Protein AF-A0A292ECM2-F1 (afdb_monomer_lite)

Secondary structure (DSSP, 8-state):
--PPPPP-----PPPPHHHHHHHHHHTTTTTTTTTS-HHHHHHHHHHHHHHHHHHHGGGS---SS-EEEES-SS--S--TT-PPEEES--TTS-S--TTEEEEE-TT-SSEEEEEPPS--HHHHHHHHHHTT-TTS-EEEEE-SSSS-EEEEETT-TT-TTS-EEE--S-PPPPHHHHHHHHHHHIIIIISSTTTS-SS--SEEEGGGTEE-TTHHHHHHHHHHHHHHHH-TTSEEEEEEEETTEEEEEEEEEE-TTSTT-EEEEEEEEEEEEESB-TTSPBPPHHHHHHHHHHHHHHHHHHHHHHT-SEEEEEEEEESSS--GGGGGTTTHHHHHHHT-EEEEEE--SSHHHHHHHHHHHHHHT-

Foldseek 3Di:
DDDDDDDDPPPPDDDDPVNVLQVCLVVPPVCLCVPADLLLLQLLLVLQLVLLQVLPVPPDDAPQAKAKEFQAQDQAQDDPVFDWDKDQQSSNNPDRGGQWYWGAHSNRRIITIGGHDDDDPVVVQVVCVNSVNQQTWMWMWGPNDPDIWIKTQGRGNVCVVRIDTDDSYPDQDAVVNLVVLLVVLCVQDFQEQVSHDPPDGQAPQLVLLAGAPCNLVSSLNSSLNSCCNNCSQWRWGAQDQDPLGTFGIWTKHADSVDNSDMATAATEQEEEAGQAYNVRHGDDLVVLLVVLLVSLVSQLVVCVVVVHPAGEYEYEYSYPDDPFQVSCVVCPVVNVVSRYHYGYDYHHSHPVVVVVVVVVVVVVVD

Radius of gyration: 24.87 Å; chains: 1; bounding box: 70×82×63 Å

pLDDT: mean 87.14, std 16.36, range [31.95, 98.75]

Structure (mmCIF, N/CA/C/O backbone):
data_AF-A0A292ECM2-F1
#
_entry.id   AF-A0A292ECM2-F1
#
loop_
_atom_site.group_PDB
_atom_site.id
_atom_site.type_symbol
_atom_site.label_atom_id
_atom_site.label_alt_id
_atom_site.label_comp_id
_atom_site.label_asym_id
_atom_site.label_entity_id
_atom_site.label_seq_id
_atom_site.pdbx_PDB_ins_code
_atom_site.Cartn_x
_atom_site.Cartn_y
_atom_site.Cartn_z
_atom_site.occupancy
_atom_site.B_iso_or_equiv
_atom_site.auth_seq_id
_atom_site.auth_comp_id
_atom_site.auth_asym_id
_atom_site.auth_atom_id
_atom_site.pdbx_PDB_model_num
ATOM 1 N N . ME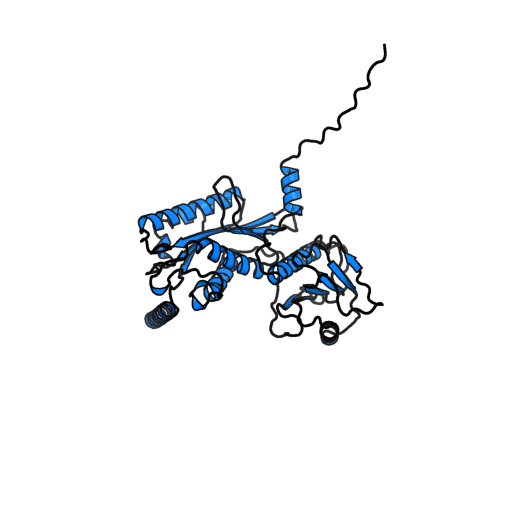T A 1 1 ? 42.251 60.763 -1.438 1.00 36.28 1 MET A N 1
ATOM 2 C CA . MET A 1 1 ? 40.866 60.268 -1.568 1.00 36.28 1 MET A CA 1
ATOM 3 C C . MET A 1 1 ? 40.905 59.040 -2.455 1.00 36.28 1 MET A C 1
ATOM 5 O O . MET A 1 1 ? 41.106 59.183 -3.651 1.00 36.28 1 MET A O 1
ATOM 9 N N . VAL A 1 2 ? 40.816 57.853 -1.861 1.00 31.95 2 VAL A N 1
ATOM 10 C CA . VAL A 1 2 ? 40.666 56.583 -2.582 1.00 31.95 2 VAL A CA 1
ATOM 11 C C . VAL A 1 2 ? 39.294 56.064 -2.178 1.00 31.95 2 VAL A C 1
ATOM 13 O O . VAL A 1 2 ? 39.051 55.847 -0.993 1.00 31.95 2 VAL A O 1
ATOM 16 N N . ALA A 1 3 ? 38.375 56.009 -3.140 1.00 35.19 3 ALA A N 1
ATOM 17 C CA . ALA A 1 3 ? 37.009 55.557 -2.929 1.00 35.19 3 ALA A CA 1
ATOM 18 C C . ALA A 1 3 ? 36.964 54.026 -2.995 1.00 35.19 3 ALA A C 1
ATOM 20 O O . ALA A 1 3 ? 37.501 53.421 -3.920 1.00 35.19 3 ALA A O 1
ATOM 21 N N . VAL A 1 4 ? 36.343 53.436 -1.979 1.00 38.66 4 VAL A N 1
ATOM 22 C CA . VAL A 1 4 ? 36.114 52.000 -1.807 1.00 38.66 4 VAL A CA 1
ATOM 23 C C . VAL A 1 4 ? 35.020 51.554 -2.782 1.00 38.66 4 VAL A C 1
ATOM 25 O O . VAL A 1 4 ? 33.933 52.130 -2.782 1.00 38.66 4 VAL A O 1
ATOM 28 N N . SER A 1 5 ? 35.294 50.547 -3.614 1.00 38.72 5 SER A N 1
ATOM 29 C CA . SER A 1 5 ? 34.290 49.875 -4.445 1.00 38.72 5 SER A CA 1
ATOM 30 C C . SER A 1 5 ? 33.469 48.906 -3.589 1.00 38.72 5 SER A C 1
ATOM 32 O O . SER A 1 5 ? 34.009 47.982 -2.989 1.00 38.72 5 SER A O 1
ATOM 34 N N . SER A 1 6 ? 32.157 49.124 -3.523 1.00 38.50 6 SER A N 1
ATOM 35 C CA . SER A 1 6 ? 31.205 48.214 -2.884 1.00 38.50 6 SER A CA 1
ATOM 36 C C . SER A 1 6 ? 30.896 47.035 -3.808 1.00 38.50 6 SER A C 1
ATOM 38 O O . SER A 1 6 ? 30.352 47.231 -4.897 1.00 38.50 6 SER A O 1
ATOM 40 N N . GLU A 1 7 ? 31.226 45.824 -3.363 1.00 39.62 7 GLU A N 1
ATOM 41 C CA . GLU A 1 7 ? 30.814 44.568 -3.989 1.00 39.62 7 GLU A CA 1
ATOM 42 C C . GLU A 1 7 ? 29.284 44.446 -3.974 1.00 39.62 7 GLU A C 1
ATOM 44 O O . GLU A 1 7 ? 28.635 44.563 -2.933 1.00 39.62 7 GLU A O 1
ATOM 49 N N . SER A 1 8 ? 28.698 44.211 -5.147 1.00 39.22 8 SER A N 1
ATOM 50 C CA . SER A 1 8 ? 27.285 43.881 -5.288 1.00 39.22 8 SER A CA 1
ATOM 51 C C . SER A 1 8 ? 27.044 42.474 -4.742 1.00 39.22 8 SER A C 1
ATOM 53 O O . SER A 1 8 ? 27.392 41.486 -5.392 1.00 39.22 8 SER A O 1
ATOM 55 N N . GLN A 1 9 ? 26.442 42.377 -3.557 1.00 36.91 9 GLN A N 1
ATOM 56 C CA . GLN A 1 9 ? 25.896 41.122 -3.053 1.00 36.91 9 GLN A CA 1
ATOM 57 C C . GLN A 1 9 ? 24.850 40.599 -4.045 1.00 36.91 9 GLN A C 1
ATOM 59 O O . GLN A 1 9 ? 23.797 41.209 -4.240 1.00 36.91 9 GLN A O 1
ATOM 64 N N . LEU A 1 10 ? 25.149 39.462 -4.674 1.00 36.81 10 LEU A N 1
ATOM 65 C CA . LEU A 1 10 ? 24.163 38.647 -5.372 1.00 36.81 10 LEU A CA 1
ATOM 66 C C . LEU A 1 10 ? 23.137 38.179 -4.337 1.00 36.81 10 LEU A C 1
ATOM 68 O O . LEU A 1 10 ? 23.381 37.262 -3.557 1.00 36.81 10 LEU A O 1
ATOM 72 N N . SER A 1 11 ? 22.003 38.872 -4.315 1.00 35.78 11 SER A N 1
ATOM 73 C CA . SER A 1 11 ? 20.788 38.454 -3.630 1.00 35.78 11 SER A CA 1
ATOM 74 C C . SER A 1 11 ? 20.375 37.086 -4.179 1.00 35.78 11 SER A C 1
ATOM 76 O O . SER A 1 11 ? 19.897 36.982 -5.310 1.00 35.78 11 SER A O 1
ATOM 78 N N . LEU A 1 12 ? 20.605 36.024 -3.403 1.00 38.47 12 LEU A N 1
ATOM 79 C CA . LEU A 1 12 ? 19.934 34.744 -3.609 1.00 38.47 12 LEU A CA 1
ATOM 80 C C . LEU A 1 12 ? 18.442 35.014 -3.406 1.00 38.47 12 LEU A C 1
ATOM 82 O O . LEU A 1 12 ? 18.010 35.285 -2.286 1.00 38.47 12 LEU A O 1
ATOM 86 N N . GLY A 1 13 ? 17.691 35.032 -4.510 1.00 43.47 13 GLY A N 1
ATOM 87 C CA . GLY A 1 13 ? 16.264 35.335 -4.515 1.00 43.47 13 GLY A CA 1
ATOM 88 C C . GLY A 1 13 ? 15.510 34.504 -3.478 1.00 43.47 13 GLY A C 1
ATOM 89 O O . GLY A 1 13 ? 15.810 33.331 -3.259 1.00 43.47 13 GLY A O 1
ATOM 90 N N . SER A 1 14 ? 14.548 35.143 -2.815 1.00 44.38 14 SER A N 1
ATOM 91 C CA . SER A 1 14 ? 13.650 34.518 -1.847 1.00 44.38 14 SER A CA 1
ATOM 92 C C . SER A 1 14 ? 12.941 33.321 -2.477 1.00 44.38 14 SER A C 1
ATOM 94 O O . SER A 1 14 ? 12.211 33.486 -3.453 1.00 44.38 14 SER A O 1
ATOM 96 N N . TRP A 1 15 ? 13.157 32.137 -1.909 1.00 42.19 15 TRP A N 1
ATOM 97 C CA . TRP A 1 15 ? 12.506 30.898 -2.322 1.00 42.19 15 TRP A CA 1
ATOM 98 C C . TRP A 1 15 ? 10.990 31.054 -2.171 1.00 42.19 15 TRP A C 1
ATOM 100 O O . TRP A 1 15 ? 10.516 31.458 -1.106 1.00 42.19 15 TRP A O 1
ATOM 110 N N . SER A 1 16 ? 10.227 30.775 -3.226 1.00 45.31 16 SER A N 1
ATOM 111 C CA . SER A 1 16 ? 8.767 30.833 -3.180 1.00 45.31 16 SER A CA 1
ATOM 112 C C . SER A 1 16 ? 8.185 29.471 -2.782 1.00 45.31 16 SER A C 1
ATOM 114 O O . SER A 1 16 ? 8.780 28.424 -3.033 1.00 45.31 16 SER A O 1
ATOM 116 N N . ASN A 1 17 ? 6.986 29.454 -2.191 1.00 41.22 17 ASN A N 1
ATOM 117 C CA . ASN A 1 17 ? 6.283 28.205 -1.857 1.00 41.22 17 ASN A CA 1
ATOM 118 C C . ASN A 1 17 ? 6.028 27.309 -3.093 1.00 41.22 17 ASN A C 1
ATOM 120 O O . ASN A 1 17 ? 5.887 26.096 -2.948 1.00 41.22 17 ASN A O 1
ATOM 124 N N . GLY A 1 18 ? 6.003 27.886 -4.302 1.00 39.03 18 GLY A N 1
ATOM 125 C CA . GLY A 1 18 ? 5.898 27.141 -5.561 1.00 39.03 18 GLY A CA 1
ATOM 126 C C . GLY A 1 18 ? 7.161 26.340 -5.896 1.00 39.03 18 GLY A C 1
ATOM 127 O O . GLY A 1 18 ? 7.056 25.205 -6.358 1.00 39.03 18 GLY A O 1
ATOM 128 N N . ASP A 1 19 ? 8.343 26.870 -5.569 1.00 41.38 19 ASP A N 1
ATOM 129 C CA . ASP A 1 19 ? 9.628 26.187 -5.785 1.00 41.38 19 ASP A CA 1
ATOM 130 C C . ASP A 1 19 ? 9.766 24.962 -4.870 1.00 41.38 19 ASP A C 1
ATOM 132 O O . ASP A 1 19 ? 10.336 23.937 -5.256 1.00 41.38 19 ASP A O 1
ATOM 136 N N . PHE A 1 20 ? 9.177 25.038 -3.670 1.00 45.50 20 PHE A N 1
ATOM 137 C CA . PHE A 1 20 ? 9.102 23.922 -2.729 1.00 45.50 20 PHE A CA 1
ATOM 138 C C . PHE A 1 20 ? 8.141 22.837 -3.207 1.00 45.50 20 PHE A C 1
ATOM 140 O O . PHE A 1 20 ? 8.482 21.665 -3.125 1.00 45.50 20 PHE A O 1
ATOM 147 N N . ALA A 1 21 ? 6.970 23.201 -3.738 1.00 45.38 21 ALA A N 1
ATOM 148 C CA . ALA A 1 21 ? 6.011 22.234 -4.268 1.00 45.38 21 ALA A CA 1
ATOM 149 C C . ALA A 1 21 ? 6.575 21.483 -5.483 1.00 45.38 21 ALA A C 1
ATOM 151 O O . ALA A 1 21 ? 6.458 20.263 -5.544 1.00 45.38 21 ALA A O 1
ATOM 152 N N . HIS A 1 22 ? 7.256 22.183 -6.396 1.00 41.62 22 HIS A N 1
ATOM 153 C CA . HIS A 1 22 ? 7.893 21.570 -7.563 1.00 41.62 22 HIS A CA 1
ATOM 154 C C . HIS A 1 22 ? 9.094 20.692 -7.171 1.00 41.62 22 HIS A C 1
ATOM 156 O O . HIS A 1 22 ? 9.191 19.549 -7.605 1.00 41.62 22 HIS A O 1
ATOM 162 N N . THR A 1 23 ? 9.970 21.161 -6.275 1.00 40.66 23 THR A N 1
ATOM 163 C CA . THR A 1 23 ? 11.117 20.365 -5.792 1.00 40.66 23 THR A CA 1
ATOM 164 C C . THR A 1 23 ? 10.675 19.180 -4.928 1.00 40.66 23 THR A C 1
ATOM 166 O O . THR A 1 23 ? 11.262 18.101 -5.015 1.00 40.66 23 THR A O 1
ATOM 169 N N . ALA A 1 24 ? 9.633 19.344 -4.109 1.00 44.06 24 ALA A N 1
ATOM 170 C CA . ALA A 1 24 ? 9.036 18.261 -3.335 1.00 44.06 24 ALA A CA 1
ATOM 171 C C . ALA A 1 24 ? 8.318 17.258 -4.242 1.00 44.06 24 ALA A C 1
ATOM 173 O O . ALA A 1 24 ? 8.439 16.070 -3.980 1.00 44.06 24 ALA A O 1
ATOM 174 N N . ALA A 1 25 ? 7.653 17.701 -5.318 1.00 48.78 25 ALA A N 1
ATOM 175 C CA . ALA A 1 25 ? 7.085 16.838 -6.357 1.00 48.78 25 ALA A CA 1
ATOM 176 C C . ALA A 1 25 ? 8.177 16.063 -7.111 1.00 48.78 25 ALA A C 1
ATOM 178 O O . ALA A 1 25 ? 8.068 14.853 -7.264 1.00 48.78 25 ALA A O 1
ATOM 179 N N . LEU A 1 26 ? 9.286 16.701 -7.489 1.00 43.00 26 LEU A N 1
ATOM 180 C CA . LEU A 1 26 ? 10.408 16.023 -8.152 1.00 43.00 26 LEU A CA 1
ATOM 181 C C . LEU A 1 26 ? 11.143 15.026 -7.239 1.00 43.00 26 LEU A C 1
ATOM 183 O O . LEU A 1 26 ? 11.660 14.026 -7.724 1.00 43.00 26 LEU A O 1
ATOM 187 N N . ASN A 1 27 ? 11.152 15.263 -5.923 1.00 44.38 27 ASN A N 1
ATOM 188 C CA . ASN A 1 27 ? 11.718 14.351 -4.922 1.00 44.38 27 ASN A CA 1
ATOM 189 C C . ASN A 1 27 ? 10.648 13.519 -4.184 1.00 44.38 27 ASN A C 1
ATOM 191 O O . ASN A 1 27 ? 10.957 12.882 -3.170 1.00 44.38 27 ASN A O 1
ATOM 195 N N . THR A 1 28 ? 9.388 13.518 -4.648 1.00 46.34 28 THR A N 1
ATOM 196 C CA . THR A 1 28 ? 8.318 12.779 -3.960 1.00 46.34 28 THR A CA 1
ATOM 197 C C . THR A 1 28 ? 8.615 11.285 -4.017 1.00 46.34 28 THR A C 1
ATOM 199 O O . THR A 1 28 ? 8.802 10.701 -5.082 1.00 46.34 28 THR A O 1
ATOM 202 N N . GLY A 1 29 ? 8.666 10.660 -2.840 1.00 49.91 29 GLY A N 1
ATOM 203 C CA . GLY A 1 29 ? 8.896 9.224 -2.678 1.00 49.91 29 GLY A CA 1
ATOM 204 C C . GLY A 1 29 ? 10.284 8.850 -2.158 1.00 49.91 29 GLY A C 1
ATOM 205 O O . GLY A 1 29 ? 10.432 7.742 -1.650 1.00 49.91 29 GLY A O 1
ATOM 206 N N . ALA A 1 30 ? 11.276 9.751 -2.180 1.00 54.09 30 ALA A N 1
ATOM 207 C CA . ALA A 1 30 ? 12.579 9.475 -1.575 1.00 54.09 30 ALA A CA 1
ATOM 208 C C . ALA A 1 30 ? 12.441 9.352 -0.045 1.00 54.09 30 ALA A C 1
ATOM 210 O O . ALA A 1 30 ? 12.342 10.344 0.673 1.00 54.09 30 ALA A O 1
ATOM 211 N N . GLY A 1 31 ? 12.403 8.111 0.446 1.00 64.69 31 GLY A N 1
ATOM 212 C CA . GLY A 1 31 ? 12.350 7.787 1.871 1.00 64.69 31 GLY A CA 1
ATOM 213 C C . GLY A 1 31 ? 10.953 7.554 2.451 1.00 64.69 31 GLY A C 1
ATOM 214 O O . GLY A 1 31 ? 10.867 7.108 3.589 1.00 64.69 31 GLY A O 1
ATOM 215 N N . ALA A 1 32 ? 9.871 7.771 1.690 1.00 71.88 32 ALA A N 1
ATOM 216 C CA . ALA A 1 32 ? 8.508 7.441 2.142 1.00 71.88 32 ALA A CA 1
ATOM 217 C C . ALA A 1 32 ? 8.300 5.927 2.351 1.00 71.88 32 ALA A C 1
ATOM 219 O O . ALA A 1 32 ? 7.383 5.512 3.055 1.00 71.88 32 ALA A O 1
ATOM 220 N N . ASP A 1 33 ? 9.169 5.129 1.732 1.00 83.31 33 ASP A N 1
ATOM 221 C CA . ASP A 1 33 ? 9.184 3.674 1.718 1.00 83.31 33 ASP A CA 1
ATOM 222 C C . ASP A 1 33 ? 10.415 3.081 2.430 1.00 83.31 33 ASP A C 1
ATOM 224 O O . ASP A 1 33 ? 10.700 1.898 2.266 1.00 83.31 33 ASP A O 1
ATOM 228 N N . VAL A 1 34 ? 11.198 3.893 3.158 1.00 84.81 34 VAL A N 1
ATOM 229 C CA . VAL A 1 34 ? 12.533 3.507 3.665 1.00 84.81 34 VAL A CA 1
ATOM 230 C C . VAL A 1 34 ? 12.513 2.275 4.567 1.00 84.81 34 VAL A C 1
ATOM 232 O O . VAL A 1 34 ? 13.489 1.532 4.647 1.00 84.81 34 VAL A O 1
ATOM 235 N N . ASP A 1 35 ? 11.389 2.077 5.230 1.00 84.50 35 ASP A N 1
ATOM 236 C CA . ASP A 1 35 ? 11.092 1.054 6.212 1.00 84.50 35 ASP A CA 1
ATOM 237 C C . ASP A 1 35 ? 10.217 -0.081 5.643 1.00 84.50 35 ASP A C 1
ATOM 239 O O . ASP A 1 35 ? 9.767 -0.949 6.389 1.00 84.50 35 ASP A O 1
ATOM 243 N N . LEU A 1 36 ? 9.994 -0.108 4.322 1.00 87.44 36 LEU A N 1
ATOM 244 C CA . LEU A 1 36 ? 9.381 -1.235 3.613 1.00 87.44 36 LEU A CA 1
ATOM 245 C C . LEU A 1 36 ? 10.419 -2.287 3.174 1.00 87.44 36 LEU A C 1
ATOM 247 O O . LEU A 1 36 ? 11.600 -1.964 3.001 1.00 87.44 36 LEU A O 1
ATOM 251 N N . PRO A 1 37 ? 9.989 -3.546 2.942 1.00 90.81 37 PRO A N 1
ATOM 252 C CA . PRO A 1 37 ? 10.871 -4.587 2.425 1.00 90.81 37 PRO A CA 1
ATOM 253 C C . PRO A 1 37 ? 11.536 -4.193 1.088 1.00 90.81 37 PRO A C 1
ATOM 255 O O . PRO A 1 37 ? 10.868 -3.607 0.228 1.00 90.81 37 PRO A O 1
ATOM 258 N N . PRO A 1 38 ? 12.829 -4.513 0.876 1.00 94.00 38 PRO A N 1
ATOM 259 C CA . PRO A 1 38 ? 13.582 -4.158 -0.333 1.00 94.00 38 PRO A CA 1
ATOM 260 C C . PRO A 1 38 ? 12.884 -4.469 -1.659 1.00 94.00 38 PRO A C 1
ATOM 262 O O . PRO A 1 38 ? 12.955 -3.680 -2.598 1.00 94.00 38 PRO A O 1
ATOM 265 N N . GLU A 1 39 ? 12.226 -5.618 -1.734 1.00 94.06 39 GLU A N 1
ATOM 266 C CA . GLU A 1 39 ? 11.538 -6.139 -2.907 1.00 94.06 39 GLU A CA 1
ATOM 267 C C . GLU A 1 39 ? 10.270 -5.345 -3.253 1.00 94.06 39 GLU A C 1
ATOM 269 O O . GLU A 1 39 ? 10.004 -5.098 -4.429 1.00 94.06 39 GLU A O 1
ATOM 274 N N . VAL A 1 40 ? 9.544 -4.851 -2.244 1.00 93.00 40 VAL A N 1
ATOM 275 C CA . VAL A 1 40 ? 8.366 -3.985 -2.426 1.00 93.00 40 VAL A CA 1
ATOM 276 C C . VAL A 1 40 ? 8.797 -2.626 -2.967 1.00 93.00 40 VAL A C 1
ATOM 278 O O . VAL A 1 40 ? 8.210 -2.105 -3.916 1.00 93.00 40 VAL A O 1
ATOM 281 N N . ARG A 1 41 ? 9.874 -2.071 -2.400 1.00 94.44 41 ARG A N 1
ATOM 282 C CA . ARG A 1 41 ? 10.468 -0.809 -2.860 1.00 94.44 41 ARG A CA 1
ATOM 283 C C . ARG A 1 41 ? 10.948 -0.919 -4.303 1.00 94.44 41 ARG A C 1
ATOM 285 O O . ARG A 1 41 ? 10.642 -0.058 -5.124 1.00 94.44 41 ARG A O 1
ATOM 292 N N . PHE A 1 42 ? 11.636 -2.019 -4.613 1.00 96.50 42 PHE A N 1
ATOM 293 C CA . PHE A 1 42 ? 12.119 -2.337 -5.953 1.00 96.50 42 PHE A CA 1
ATOM 294 C C . PHE A 1 42 ? 10.980 -2.394 -6.972 1.00 96.50 42 PHE A C 1
ATOM 296 O O . PHE A 1 42 ? 11.053 -1.706 -7.992 1.00 96.50 42 PHE A O 1
ATOM 303 N N . LEU A 1 43 ? 9.914 -3.143 -6.676 1.00 95.94 43 LEU A N 1
ATOM 304 C CA . LEU A 1 43 ? 8.729 -3.210 -7.525 1.00 95.94 43 LEU A CA 1
ATOM 305 C C . LEU A 1 43 ? 8.130 -1.817 -7.767 1.00 95.94 43 LEU A C 1
ATOM 307 O O . LEU A 1 43 ? 7.908 -1.440 -8.918 1.00 95.94 43 LEU A O 1
ATOM 311 N N . GLY A 1 44 ? 7.919 -1.034 -6.704 1.00 93.69 44 GLY A N 1
ATOM 312 C CA . GLY A 1 44 ? 7.374 0.320 -6.816 1.00 93.69 44 GLY A CA 1
ATOM 313 C C . GLY A 1 44 ? 8.262 1.255 -7.644 1.00 93.69 44 GLY A C 1
ATOM 314 O O . GLY A 1 44 ? 7.771 2.016 -8.478 1.00 93.69 44 GLY A O 1
ATOM 315 N N . GLY A 1 45 ? 9.584 1.170 -7.475 1.00 94.31 45 GLY A N 1
ATOM 316 C CA . GLY A 1 45 ? 10.548 1.936 -8.263 1.00 94.31 45 GLY A CA 1
ATOM 317 C C . GLY A 1 45 ? 10.496 1.596 -9.755 1.00 94.31 45 GLY A C 1
ATOM 318 O O . GLY A 1 45 ? 10.444 2.503 -10.589 1.00 94.31 45 GLY A O 1
ATOM 319 N N . VAL A 1 46 ? 10.448 0.303 -10.105 1.00 96.44 46 VAL A N 1
ATOM 320 C CA . VAL A 1 46 ? 10.323 -0.129 -11.507 1.00 96.44 46 VAL A CA 1
ATOM 321 C C . VAL A 1 46 ? 8.964 0.274 -12.083 1.00 96.44 46 VAL A C 1
ATOM 323 O O . VAL A 1 46 ? 8.915 0.816 -13.183 1.00 96.44 46 VAL A O 1
ATOM 326 N N . ALA A 1 47 ? 7.863 0.084 -11.353 1.00 94.69 47 ALA A N 1
ATOM 327 C CA . ALA A 1 47 ? 6.527 0.449 -11.824 1.00 94.69 47 ALA A CA 1
ATOM 328 C C . ALA A 1 47 ? 6.404 1.952 -12.124 1.00 94.69 47 ALA A C 1
ATOM 330 O O . ALA A 1 47 ? 5.908 2.328 -13.185 1.00 94.69 47 ALA A O 1
ATOM 331 N N . LYS A 1 48 ? 6.921 2.820 -11.243 1.00 91.88 48 LYS A N 1
ATOM 332 C CA . LYS A 1 48 ? 6.943 4.280 -11.455 1.00 91.88 48 LYS A CA 1
ATOM 333 C C . LYS A 1 48 ? 7.814 4.681 -12.643 1.00 91.88 48 LYS A C 1
ATOM 335 O O . LYS A 1 48 ? 7.420 5.552 -13.419 1.00 91.88 48 LYS A O 1
ATOM 340 N N . LEU A 1 49 ? 8.971 4.037 -12.813 1.00 93.31 49 LEU A N 1
ATOM 341 C CA . LEU A 1 49 ? 9.821 4.220 -13.992 1.00 93.31 49 LEU A CA 1
ATOM 342 C C . LEU A 1 49 ? 9.060 3.873 -15.280 1.00 93.31 49 LEU A C 1
ATOM 344 O O . LEU A 1 49 ? 9.025 4.680 -16.210 1.00 93.31 49 LEU A O 1
ATOM 348 N N . LEU A 1 50 ? 8.436 2.693 -15.324 1.00 93.00 50 LEU A N 1
ATOM 349 C CA . LEU A 1 50 ? 7.675 2.228 -16.483 1.00 93.00 50 LEU A CA 1
ATOM 350 C C . LEU A 1 50 ? 6.482 3.143 -16.773 1.00 93.00 50 LEU A C 1
ATOM 352 O O . LEU A 1 50 ? 6.272 3.511 -17.923 1.00 93.00 50 LEU A O 1
ATOM 356 N N . GLN A 1 51 ? 5.755 3.590 -15.750 1.00 90.88 51 GLN A N 1
ATOM 357 C CA . GLN A 1 51 ? 4.640 4.523 -15.908 1.00 90.88 51 GLN A CA 1
ATOM 358 C C . GLN A 1 51 ? 5.081 5.861 -16.521 1.00 90.88 51 GLN A C 1
ATOM 360 O O . GLN A 1 51 ? 4.456 6.343 -17.471 1.00 90.88 51 GLN A O 1
ATOM 365 N N . ARG A 1 52 ? 6.176 6.456 -16.020 1.00 88.38 52 ARG A N 1
ATOM 366 C CA . ARG A 1 52 ? 6.756 7.690 -16.584 1.00 88.38 52 ARG A CA 1
ATOM 367 C C . ARG A 1 52 ? 7.171 7.480 -18.036 1.00 88.38 52 ARG A C 1
ATOM 369 O O . ARG A 1 52 ? 6.851 8.305 -18.889 1.00 88.38 52 ARG A O 1
ATOM 376 N N . ARG A 1 53 ? 7.826 6.351 -18.325 1.00 87.81 53 ARG A N 1
ATOM 377 C CA . ARG A 1 53 ? 8.264 5.994 -19.676 1.00 87.81 53 ARG A CA 1
ATOM 378 C C . ARG A 1 53 ? 7.084 5.871 -20.636 1.00 87.81 53 ARG A C 1
ATOM 380 O O . ARG A 1 53 ? 7.095 6.512 -21.679 1.00 87.81 53 ARG A O 1
ATOM 387 N N . LEU A 1 54 ? 6.065 5.097 -20.270 1.00 87.31 54 LEU A N 1
ATOM 388 C CA . LEU A 1 54 ? 4.872 4.872 -21.088 1.00 87.31 54 LEU A CA 1
ATOM 389 C C . LEU A 1 54 ? 4.071 6.162 -21.308 1.00 87.31 54 LEU A C 1
ATOM 391 O O . LEU A 1 54 ? 3.508 6.351 -22.381 1.00 87.31 54 LEU A O 1
ATOM 395 N N . SER A 1 55 ? 4.068 7.072 -20.332 1.00 83.38 55 SER A N 1
ATOM 396 C CA . SER A 1 55 ? 3.395 8.371 -20.457 1.00 83.38 55 SER A CA 1
ATOM 397 C C . SER A 1 55 ? 4.152 9.360 -21.359 1.00 83.38 55 SER A C 1
ATOM 399 O O . SER A 1 55 ? 3.525 10.216 -21.976 1.00 83.38 55 SER A O 1
ATOM 401 N N . GLY A 1 56 ? 5.484 9.247 -21.455 1.00 75.56 56 GLY A N 1
ATOM 402 C CA . GLY A 1 56 ? 6.342 10.115 -22.278 1.00 75.56 56 GLY A CA 1
ATOM 403 C C . GLY A 1 56 ? 6.749 9.543 -23.644 1.00 75.56 56 GLY A C 1
ATOM 404 O O . GLY A 1 56 ? 7.399 10.237 -24.420 1.00 75.56 56 GLY A O 1
ATOM 405 N N . ALA A 1 57 ? 6.395 8.294 -23.963 1.00 62.19 57 ALA A N 1
ATOM 406 C CA . ALA A 1 57 ? 6.872 7.563 -25.146 1.00 62.19 57 ALA A CA 1
ATOM 407 C C . ALA A 1 57 ? 6.311 8.044 -26.504 1.00 62.19 57 ALA A C 1
ATOM 409 O O . ALA A 1 57 ? 6.551 7.393 -27.518 1.00 62.19 57 ALA A O 1
ATOM 410 N N . ALA A 1 58 ? 5.598 9.173 -26.561 1.00 53.03 58 ALA A N 1
ATOM 411 C CA . ALA A 1 58 ? 4.995 9.676 -27.798 1.00 53.03 58 ALA A CA 1
ATOM 412 C C . ALA A 1 58 ? 6.017 9.979 -28.921 1.00 53.03 58 ALA A C 1
ATOM 414 O O . ALA A 1 58 ? 5.634 9.973 -30.088 1.00 53.03 58 ALA A O 1
ATOM 415 N N . ASP A 1 59 ? 7.304 10.171 -28.591 1.00 51.84 59 ASP A N 1
ATOM 416 C CA . ASP A 1 59 ? 8.319 10.658 -29.541 1.00 51.84 59 ASP A CA 1
ATOM 417 C C . ASP A 1 59 ? 9.413 9.638 -29.936 1.00 51.84 59 ASP A C 1
ATOM 419 O O . ASP A 1 59 ? 10.246 9.934 -30.798 1.00 51.84 59 ASP A O 1
ATOM 423 N N . HIS A 1 60 ? 9.442 8.427 -29.358 1.00 57.16 60 HIS A N 1
ATOM 424 C CA . HIS A 1 60 ? 10.491 7.433 -29.644 1.00 57.16 60 HIS A CA 1
ATOM 425 C C . HIS A 1 60 ? 9.942 6.001 -29.734 1.00 57.16 60 HIS A C 1
ATOM 427 O O . HIS A 1 60 ? 9.416 5.486 -28.751 1.00 57.16 60 HIS A O 1
ATOM 433 N N . GLU A 1 61 ? 10.134 5.335 -30.883 1.00 63.09 61 GLU A N 1
ATOM 434 C CA . GLU A 1 61 ? 9.852 3.900 -31.040 1.00 63.09 61 GLU A CA 1
ATOM 435 C C . GLU A 1 61 ? 10.681 3.089 -30.029 1.00 63.09 61 GLU A C 1
ATOM 437 O O . GLU A 1 61 ? 11.914 3.050 -30.089 1.00 63.09 61 GLU A O 1
ATOM 442 N N . GLU A 1 62 ? 10.008 2.448 -29.070 1.00 66.38 62 GLU A N 1
ATOM 443 C CA . GLU A 1 62 ? 10.639 1.440 -28.221 1.00 66.38 62 GLU A CA 1
ATOM 444 C C . GLU A 1 62 ? 10.905 0.179 -29.055 1.00 66.38 62 GLU A C 1
ATOM 446 O O . GLU A 1 62 ? 10.031 -0.260 -29.810 1.00 66.38 62 GLU A O 1
ATOM 45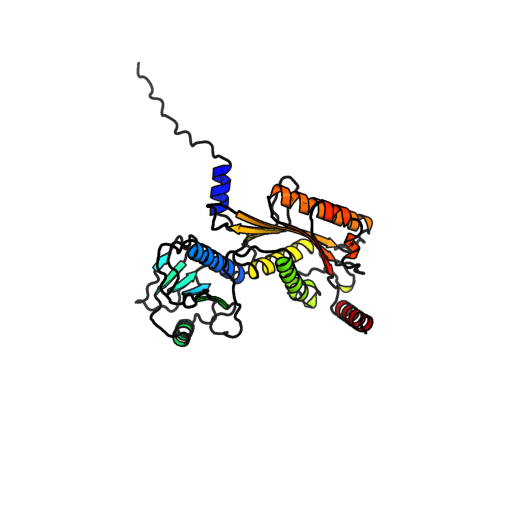1 N N . PRO A 1 63 ? 12.077 -0.460 -28.904 1.00 68.62 63 PRO A N 1
ATOM 452 C CA . PRO A 1 63 ? 12.268 -1.814 -29.400 1.00 68.62 63 PRO A CA 1
ATOM 453 C C . PRO A 1 63 ? 11.143 -2.725 -28.891 1.00 68.62 63 PRO A C 1
ATOM 455 O O . PRO A 1 63 ? 10.841 -2.734 -27.701 1.00 68.62 63 PRO A O 1
ATOM 458 N N . SER A 1 64 ? 10.554 -3.544 -29.764 1.00 82.06 64 SER A N 1
ATOM 459 C CA . SER A 1 64 ? 9.563 -4.555 -29.364 1.00 82.06 64 SER A CA 1
ATOM 460 C C . SER A 1 64 ? 10.259 -5.771 -28.734 1.00 82.06 64 SER A C 1
ATOM 462 O O . SER A 1 64 ? 10.253 -6.873 -29.278 1.00 82.06 64 SER A O 1
ATOM 464 N N . ARG A 1 65 ? 10.965 -5.552 -27.619 1.00 90.31 65 ARG A N 1
ATOM 465 C CA . ARG A 1 65 ? 11.725 -6.583 -26.901 1.00 90.31 65 ARG A CA 1
ATOM 466 C C . ARG A 1 65 ? 11.518 -6.464 -25.394 1.00 90.31 65 ARG A C 1
ATOM 468 O O . ARG A 1 65 ? 11.476 -5.339 -24.891 1.00 90.31 65 ARG A O 1
ATOM 475 N N . PRO A 1 66 ? 11.452 -7.585 -24.659 1.00 94.00 66 PRO A N 1
ATOM 476 C CA . PRO A 1 66 ? 11.345 -7.541 -23.211 1.00 94.00 66 PRO A CA 1
ATOM 477 C C . PRO A 1 66 ? 12.507 -6.792 -22.551 1.00 94.00 66 PRO A C 1
ATOM 479 O O . PRO A 1 66 ? 13.632 -6.770 -23.055 1.00 94.00 66 PRO A O 1
ATOM 482 N N . ALA A 1 67 ? 12.228 -6.192 -21.401 1.00 95.75 67 ALA A N 1
ATOM 483 C CA . ALA A 1 67 ? 13.230 -5.726 -20.456 1.00 95.75 67 ALA A CA 1
ATOM 484 C C . ALA A 1 67 ? 13.125 -6.541 -19.170 1.00 95.75 67 ALA A C 1
ATOM 486 O O . ALA A 1 67 ? 12.024 -6.855 -18.717 1.00 95.75 67 ALA A O 1
ATOM 487 N N . ILE A 1 68 ? 14.266 -6.837 -18.554 1.00 97.12 68 ILE A N 1
ATOM 488 C CA . ILE A 1 68 ? 14.320 -7.466 -17.232 1.00 97.12 68 ILE A CA 1
ATOM 489 C C . ILE A 1 68 ? 15.040 -6.516 -16.294 1.00 97.12 68 ILE A C 1
ATOM 491 O O . ILE A 1 68 ? 16.148 -6.083 -16.583 1.00 97.12 68 ILE A O 1
ATOM 495 N N . PHE A 1 69 ? 14.433 -6.216 -15.157 1.00 98.31 69 PHE A N 1
ATOM 496 C CA . PHE A 1 69 ? 15.057 -5.501 -14.055 1.00 98.31 69 PHE A CA 1
ATOM 497 C C . PHE A 1 69 ? 15.373 -6.495 -12.952 1.00 98.31 69 PHE A C 1
ATOM 499 O O . PHE A 1 69 ? 14.503 -7.264 -12.560 1.00 98.31 69 PHE A O 1
ATOM 506 N N . LEU A 1 70 ? 16.593 -6.454 -12.432 1.00 98.12 70 LEU A N 1
ATOM 507 C CA . LEU A 1 70 ? 17.046 -7.260 -11.307 1.00 98.12 70 LEU A CA 1
ATOM 508 C C . LEU A 1 70 ? 17.367 -6.355 -10.122 1.00 98.12 70 LEU A C 1
ATOM 510 O O . LEU A 1 70 ? 18.055 -5.336 -10.281 1.00 98.12 70 LEU A O 1
ATOM 514 N N . LEU A 1 71 ? 16.953 -6.772 -8.923 1.00 97.62 71 LEU A N 1
ATOM 515 C CA . LEU A 1 71 ? 17.353 -6.150 -7.658 1.00 97.62 71 LEU A CA 1
ATOM 516 C C . LEU A 1 71 ? 18.809 -6.505 -7.300 1.00 97.62 71 LEU A C 1
ATOM 518 O O . LEU A 1 71 ? 19.107 -7.133 -6.288 1.00 97.62 71 LEU A O 1
ATOM 522 N N . GLN A 1 72 ? 19.733 -6.108 -8.170 1.00 96.50 72 GLN A N 1
ATOM 523 C CA . GLN A 1 72 ? 21.157 -6.408 -8.103 1.00 96.50 72 GLN A CA 1
ATOM 524 C C . GLN A 1 72 ? 21.932 -5.210 -8.673 1.00 96.50 72 GLN A C 1
ATOM 526 O O . GLN A 1 72 ? 22.296 -5.214 -9.843 1.00 96.50 72 GLN A O 1
ATOM 531 N N . PRO A 1 73 ? 22.222 -4.155 -7.891 1.00 93.50 73 PRO A N 1
ATOM 532 C CA . PRO A 1 73 ? 22.819 -2.917 -8.418 1.00 93.50 73 PRO A CA 1
ATOM 533 C C . PRO A 1 73 ? 24.262 -3.091 -8.931 1.00 93.50 73 PRO A C 1
ATOM 535 O O . PRO A 1 73 ? 24.788 -2.259 -9.680 1.00 93.50 73 PRO A O 1
ATOM 538 N N . ASN A 1 74 ? 24.927 -4.167 -8.505 1.00 91.75 74 ASN A N 1
ATOM 539 C CA . ASN A 1 74 ? 26.275 -4.526 -8.922 1.00 91.75 74 ASN A CA 1
ATOM 540 C C . ASN A 1 74 ? 26.218 -5.815 -9.746 1.00 91.75 74 ASN A C 1
ATOM 542 O O . ASN A 1 74 ? 26.000 -6.873 -9.159 1.00 91.75 74 ASN A O 1
ATOM 546 N N . PRO A 1 75 ? 26.411 -5.733 -11.072 1.00 87.06 75 PRO A N 1
ATOM 547 C CA . PRO A 1 75 ? 26.417 -6.898 -11.946 1.00 87.06 75 PRO A CA 1
ATOM 548 C C . PRO A 1 75 ? 27.504 -7.894 -11.530 1.00 87.06 75 PRO A C 1
ATOM 550 O O . PRO A 1 75 ? 28.638 -7.496 -11.260 1.00 87.06 75 PRO A O 1
ATOM 553 N N . ILE A 1 76 ? 27.150 -9.176 -11.475 1.00 83.25 76 ILE A N 1
ATOM 554 C CA . ILE A 1 76 ? 28.047 -10.302 -11.179 1.00 83.25 76 ILE A CA 1
ATOM 555 C C . ILE A 1 76 ? 27.955 -11.272 -12.364 1.00 83.25 76 ILE A C 1
ATOM 557 O O . ILE A 1 76 ? 26.948 -11.283 -13.067 1.00 83.25 76 ILE A O 1
ATOM 561 N N . GLY A 1 77 ? 29.009 -12.051 -12.618 1.00 74.06 77 GLY A N 1
ATOM 562 C CA . GLY A 1 77 ? 28.971 -13.129 -13.616 1.00 74.06 77 GLY A CA 1
ATOM 563 C C . GLY A 1 77 ? 29.068 -12.674 -15.075 1.00 74.06 77 GLY A C 1
ATOM 564 O O . GLY A 1 77 ? 29.016 -13.509 -15.970 1.00 74.06 77 GLY A O 1
ATOM 565 N N . LEU A 1 78 ? 29.247 -11.375 -15.333 1.00 79.12 78 LEU A N 1
ATOM 566 C CA . LEU A 1 78 ? 29.432 -10.857 -16.688 1.00 79.12 78 LEU A CA 1
ATOM 567 C C . LEU A 1 78 ? 30.867 -11.072 -17.177 1.00 79.12 78 LEU A C 1
ATOM 569 O O . LEU A 1 78 ? 31.830 -10.851 -16.437 1.00 79.12 78 LEU A O 1
ATOM 573 N N . SER A 1 79 ? 31.004 -11.472 -18.443 1.00 74.06 79 SER A N 1
ATOM 574 C CA . SER A 1 79 ? 32.299 -11.537 -19.120 1.00 74.06 79 SER A CA 1
ATOM 575 C C . SER A 1 79 ? 32.900 -10.137 -19.281 1.00 74.06 79 SER A C 1
ATOM 577 O O . SER A 1 79 ? 32.193 -9.126 -19.274 1.00 74.06 79 SER A O 1
ATOM 579 N N . THR A 1 80 ? 34.219 -10.062 -19.475 1.00 63.69 80 THR A N 1
ATOM 580 C CA . THR A 1 80 ? 34.929 -8.796 -19.737 1.00 63.69 80 THR A CA 1
ATOM 581 C C . THR A 1 80 ? 34.398 -8.037 -20.953 1.00 63.69 80 THR A C 1
ATOM 583 O O . THR A 1 80 ? 34.529 -6.814 -21.002 1.00 63.69 80 THR A O 1
ATOM 586 N N . ASP A 1 81 ? 33.776 -8.748 -21.894 1.00 68.94 81 ASP A N 1
ATOM 587 C CA . ASP A 1 81 ? 33.270 -8.197 -23.152 1.00 68.94 81 ASP A CA 1
ATOM 588 C C . ASP A 1 81 ? 31.871 -7.572 -23.002 1.00 68.94 81 ASP A C 1
ATOM 590 O O . ASP A 1 81 ? 31.465 -6.753 -23.823 1.00 68.94 81 ASP A O 1
ATOM 594 N N . SER A 1 82 ? 31.150 -7.886 -21.919 1.00 75.69 82 SER A N 1
ATOM 595 C CA . SER A 1 82 ? 29.816 -7.350 -21.616 1.00 75.69 82 SER A CA 1
ATOM 596 C C . SER A 1 82 ? 29.887 -6.265 -20.542 1.00 75.69 82 SER A C 1
ATOM 598 O O . SER A 1 82 ? 29.402 -6.445 -19.425 1.00 75.69 82 SER A O 1
ATOM 600 N N . GLN A 1 83 ? 30.519 -5.129 -20.855 1.00 85.12 83 GLN A N 1
ATOM 601 C CA . GLN A 1 83 ? 30.621 -4.022 -19.899 1.00 85.12 83 GLN A CA 1
ATOM 602 C C . GLN A 1 83 ? 29.267 -3.316 -19.699 1.00 85.12 83 GLN A C 1
ATOM 604 O O . GLN A 1 83 ? 28.731 -2.741 -20.651 1.00 85.12 83 GLN A O 1
ATOM 609 N N . PRO A 1 84 ? 28.724 -3.284 -18.467 1.00 92.62 84 PRO A N 1
ATOM 610 C CA . PRO A 1 84 ? 27.453 -2.626 -18.190 1.00 92.62 84 PRO A CA 1
ATOM 611 C C . PRO A 1 84 ? 27.527 -1.115 -18.414 1.00 92.62 84 PRO A C 1
ATOM 613 O O . PRO A 1 84 ? 28.381 -0.427 -17.846 1.00 92.62 84 PRO A O 1
ATOM 616 N N . LYS A 1 85 ? 26.578 -0.571 -19.175 1.00 95.12 85 LYS A N 1
ATOM 617 C CA . LYS A 1 85 ? 26.415 0.874 -19.370 1.00 95.12 85 LYS A CA 1
ATOM 618 C C . LYS A 1 85 ? 25.676 1.466 -18.173 1.00 95.12 85 LYS A C 1
ATOM 620 O O . LYS A 1 85 ? 24.645 0.944 -17.761 1.00 95.12 85 LYS A O 1
ATOM 625 N N . ARG A 1 86 ? 26.184 2.563 -17.604 1.00 96.12 86 ARG A N 1
ATOM 626 C CA . ARG A 1 86 ? 25.578 3.234 -16.440 1.00 96.12 86 ARG A CA 1
ATOM 627 C C . ARG A 1 86 ? 24.601 4.329 -16.869 1.00 96.12 86 ARG A C 1
ATOM 629 O O . ARG A 1 86 ? 24.937 5.152 -17.712 1.00 96.12 86 ARG A O 1
ATOM 636 N N . VAL A 1 87 ? 23.455 4.396 -16.195 1.00 96.75 87 VAL A N 1
ATOM 637 C CA . VAL A 1 87 ? 22.437 5.444 -16.344 1.00 96.75 87 VAL A CA 1
ATOM 638 C C . VAL A 1 87 ? 22.177 6.074 -14.971 1.00 96.75 87 VAL A C 1
ATOM 640 O O . VAL A 1 87 ? 21.561 5.437 -14.116 1.00 96.75 87 VAL A O 1
ATOM 643 N N . PRO A 1 88 ? 22.695 7.287 -14.703 1.00 93.56 88 PRO A N 1
ATOM 644 C CA . PRO A 1 88 ? 22.632 7.897 -13.374 1.00 93.56 88 PRO A CA 1
ATOM 645 C C . PRO A 1 88 ? 21.265 8.497 -13.014 1.00 93.56 88 PRO A C 1
ATOM 647 O O . PRO A 1 88 ? 21.009 8.678 -11.832 1.00 93.56 88 PRO A O 1
ATOM 650 N N . MET A 1 89 ? 20.428 8.803 -14.007 1.00 93.12 89 MET A N 1
ATOM 651 C CA . MET A 1 89 ? 19.090 9.388 -13.847 1.00 93.12 89 MET A CA 1
ATOM 652 C C . MET A 1 89 ? 18.091 8.510 -14.597 1.00 93.12 89 MET A C 1
ATOM 654 O O . MET A 1 89 ? 17.581 8.889 -15.649 1.00 93.12 89 MET A O 1
ATOM 658 N N . LEU A 1 90 ? 17.953 7.267 -14.142 1.00 94.31 90 LEU A N 1
ATOM 659 C CA . LEU A 1 90 ? 17.089 6.288 -14.798 1.00 94.31 90 LEU A CA 1
ATOM 660 C C . LEU A 1 90 ? 15.617 6.605 -14.524 1.00 94.31 90 LEU A C 1
ATOM 662 O O . LEU A 1 90 ? 14.790 6.514 -15.423 1.00 94.31 90 LEU A O 1
ATOM 666 N N . ASP A 1 91 ? 15.317 7.025 -13.300 1.00 90.75 91 ASP A N 1
ATOM 667 C CA . ASP A 1 91 ? 13.981 7.291 -12.776 1.00 90.75 91 ASP A CA 1
ATOM 668 C C . ASP A 1 91 ? 13.175 8.343 -13.546 1.00 90.75 91 ASP A C 1
ATOM 670 O O . ASP A 1 91 ? 11.948 8.327 -13.479 1.00 90.75 91 ASP A O 1
ATOM 674 N N . ASN A 1 92 ? 13.812 9.229 -14.311 1.00 88.81 92 ASN A N 1
ATOM 675 C CA . ASN A 1 92 ? 13.101 10.211 -15.134 1.00 88.81 92 ASN A CA 1
ATOM 676 C C . ASN A 1 92 ? 12.315 9.594 -16.312 1.00 88.81 92 ASN A C 1
ATOM 678 O O . ASN A 1 92 ? 11.542 10.302 -16.951 1.00 88.81 92 ASN A O 1
ATOM 682 N N . GLY A 1 93 ? 12.506 8.305 -16.622 1.00 89.00 93 GLY A N 1
ATOM 683 C CA . GLY A 1 93 ? 11.801 7.625 -17.715 1.00 89.00 93 GLY A CA 1
ATOM 684 C C . GLY A 1 93 ? 12.207 8.081 -19.123 1.00 89.00 93 GLY A C 1
ATOM 685 O O . GLY A 1 93 ? 11.580 7.687 -20.103 1.00 89.00 93 GLY A O 1
ATOM 686 N N . LEU A 1 94 ? 13.262 8.888 -19.269 1.00 88.69 94 LEU A N 1
ATOM 687 C CA . LEU A 1 94 ? 13.735 9.363 -20.576 1.00 88.69 94 LEU A CA 1
ATOM 688 C C . LEU A 1 94 ? 14.585 8.315 -21.302 1.00 88.69 94 LEU A C 1
ATOM 690 O O . LEU A 1 94 ? 14.656 8.304 -22.531 1.00 88.69 94 LEU A O 1
ATOM 694 N N . THR A 1 95 ? 15.229 7.421 -20.550 1.00 90.94 95 THR A N 1
ATOM 695 C CA . THR A 1 95 ? 16.054 6.354 -21.122 1.00 90.94 95 THR A CA 1
ATOM 696 C C . THR A 1 95 ? 15.169 5.183 -21.570 1.00 90.94 95 THR A C 1
ATOM 698 O O . THR A 1 95 ? 14.402 4.688 -20.745 1.00 90.94 95 THR A O 1
ATOM 701 N N . PRO A 1 96 ? 15.284 4.694 -22.825 1.00 91.88 96 PRO A N 1
ATOM 702 C CA . PRO A 1 96 ? 14.560 3.503 -23.276 1.00 91.88 96 PRO A CA 1
ATOM 703 C C . PRO A 1 96 ? 14.858 2.294 -22.394 1.00 91.88 96 PRO A C 1
ATOM 705 O O . PRO A 1 96 ? 16.012 2.105 -22.005 1.00 91.88 96 PRO A O 1
ATOM 708 N N . VAL A 1 97 ? 13.855 1.476 -22.089 1.00 93.81 97 VAL A N 1
ATOM 709 C CA . VAL A 1 97 ? 14.032 0.333 -21.175 1.00 93.81 97 VAL A CA 1
ATOM 710 C C . VAL A 1 97 ? 14.021 -1.013 -21.884 1.00 93.81 97 VAL A C 1
ATOM 712 O O . VAL A 1 97 ? 14.758 -1.897 -21.453 1.00 93.81 97 VAL A O 1
ATOM 715 N N . ALA A 1 98 ? 13.245 -1.149 -22.962 1.00 93.62 98 ALA A N 1
ATOM 716 C CA . ALA A 1 98 ? 13.101 -2.375 -23.741 1.00 93.62 98 ALA A CA 1
ATOM 717 C C . ALA A 1 98 ? 14.426 -2.920 -24.304 1.00 93.62 98 ALA A C 1
ATOM 719 O O . ALA A 1 98 ? 15.337 -2.161 -24.649 1.00 93.62 98 ALA A O 1
ATOM 720 N N . GLY A 1 99 ? 14.512 -4.250 -24.423 1.00 93.75 99 GLY A N 1
ATOM 721 C CA . GLY A 1 99 ? 15.667 -4.960 -24.984 1.00 93.75 99 GLY A CA 1
ATOM 722 C C . GLY A 1 99 ? 16.910 -4.963 -24.094 1.00 93.75 99 GLY A C 1
ATOM 723 O O . GLY A 1 99 ? 18.022 -5.095 -24.601 1.00 93.75 99 GLY A O 1
ATOM 724 N N . ARG A 1 100 ? 16.755 -4.777 -22.778 1.00 95.31 100 ARG A N 1
ATOM 725 C CA . ARG A 1 100 ? 17.874 -4.633 -21.835 1.00 95.31 100 ARG A CA 1
ATOM 726 C C . ARG A 1 100 ? 17.681 -5.447 -20.564 1.00 95.31 100 ARG A C 1
ATOM 728 O O . ARG A 1 100 ? 16.570 -5.564 -20.046 1.00 95.31 100 ARG A O 1
ATOM 735 N N . LEU A 1 101 ? 18.802 -5.925 -20.026 1.00 96.12 101 LEU A N 1
ATOM 736 C CA . LEU A 1 101 ? 18.899 -6.446 -18.667 1.00 96.12 101 LEU A CA 1
ATOM 737 C C . LEU A 1 101 ? 19.435 -5.348 -17.751 1.00 96.12 101 LEU A C 1
ATOM 739 O O . LEU A 1 101 ? 20.588 -4.932 -17.873 1.00 96.12 101 LEU A O 1
ATOM 743 N N . TRP A 1 102 ? 18.592 -4.891 -16.836 1.00 97.81 102 TRP A N 1
ATOM 744 C CA . TRP A 1 102 ? 18.839 -3.809 -15.900 1.00 97.81 102 TRP A CA 1
ATOM 745 C C . TRP A 1 102 ? 19.231 -4.325 -14.518 1.00 97.81 102 TRP A C 1
ATOM 747 O O . TRP A 1 102 ? 18.589 -5.190 -13.935 1.00 97.81 102 TRP A O 1
ATOM 757 N N . PHE A 1 103 ? 20.255 -3.696 -13.963 1.00 97.69 103 PHE A N 1
ATOM 758 C CA . PHE A 1 103 ? 20.816 -3.916 -12.639 1.00 97.69 103 PHE A CA 1
ATOM 759 C C . PHE A 1 103 ? 20.563 -2.663 -11.810 1.00 97.69 103 PHE A C 1
ATOM 761 O O . PHE A 1 103 ? 21.192 -1.621 -12.040 1.00 97.69 103 PHE A O 1
ATOM 768 N N . VAL A 1 104 ? 19.613 -2.735 -10.881 1.00 97.94 104 VAL A N 1
ATOM 769 C CA . VAL A 1 104 ? 19.117 -1.561 -10.151 1.00 97.94 104 VAL A CA 1
ATOM 770 C C . VAL A 1 104 ? 19.093 -1.801 -8.645 1.00 97.94 104 VAL A C 1
ATOM 772 O O . VAL A 1 104 ? 19.171 -2.929 -8.162 1.00 97.94 104 VAL A O 1
ATOM 775 N N . GLY A 1 105 ? 19.050 -0.706 -7.887 1.00 96.00 105 GLY A N 1
ATOM 776 C CA . GLY A 1 105 ? 18.802 -0.742 -6.447 1.00 96.00 105 GLY A CA 1
ATOM 777 C C . GLY A 1 105 ? 17.310 -0.650 -6.119 1.00 96.00 105 GLY A C 1
ATOM 778 O O . GLY A 1 105 ? 16.478 -0.483 -7.005 1.00 96.00 105 GLY A O 1
ATOM 779 N N . GLN A 1 106 ? 16.992 -0.665 -4.825 1.00 93.81 106 GLN A N 1
ATOM 780 C CA . GLN A 1 106 ? 15.615 -0.684 -4.308 1.00 93.81 106 GLN A CA 1
ATOM 781 C C . GLN A 1 106 ? 14.751 0.503 -4.771 1.00 93.81 106 GLN A C 1
ATOM 783 O O . GLN A 1 106 ? 13.566 0.331 -4.973 1.00 93.81 106 GLN A O 1
ATOM 788 N N . VAL A 1 107 ? 15.318 1.700 -4.961 1.00 89.44 107 VAL A N 1
ATOM 789 C CA . VAL A 1 107 ? 14.545 2.922 -5.300 1.00 89.44 107 VAL A CA 1
ATOM 790 C C . VAL A 1 107 ? 14.631 3.275 -6.799 1.00 89.44 107 VAL A C 1
ATOM 792 O O . VAL A 1 107 ? 14.051 4.252 -7.247 1.00 89.44 107 VAL A O 1
ATOM 795 N N . VAL A 1 108 ? 15.370 2.490 -7.597 1.00 94.44 108 VAL A N 1
ATOM 796 C CA . VAL A 1 108 ? 15.482 2.620 -9.072 1.00 94.44 108 VAL A CA 1
ATOM 797 C C . VAL A 1 108 ? 15.811 4.046 -9.576 1.00 94.44 108 VAL A C 1
ATOM 799 O O . VAL A 1 108 ? 15.435 4.449 -10.667 1.00 94.44 108 VAL A O 1
ATOM 802 N N . VAL A 1 109 ? 16.590 4.817 -8.809 1.00 93.50 109 VAL A N 1
ATOM 803 C CA . VAL A 1 109 ? 17.057 6.164 -9.219 1.00 93.50 109 VAL A CA 1
ATOM 804 C C . VAL A 1 109 ? 18.101 6.086 -10.337 1.00 93.50 109 VAL A C 1
ATOM 806 O O . VAL A 1 109 ? 18.117 6.866 -11.285 1.00 93.50 109 VAL A O 1
ATOM 809 N N . SER A 1 110 ? 18.989 5.100 -10.245 1.00 95.81 110 SER A N 1
ATOM 810 C CA . SER A 1 110 ? 20.029 4.842 -11.236 1.00 95.81 110 SER A CA 1
ATOM 811 C C . SER A 1 110 ? 20.135 3.349 -11.503 1.00 95.81 110 SER A C 1
ATOM 813 O O . SER A 1 110 ? 19.735 2.528 -10.672 1.00 95.81 110 SER A O 1
ATOM 815 N N . GLY A 1 111 ? 20.702 3.000 -12.651 1.00 96.94 111 GLY A N 1
ATOM 816 C CA . GLY A 1 111 ? 20.887 1.614 -13.046 1.00 96.94 111 GLY A CA 1
ATOM 817 C C . GLY A 1 111 ? 22.129 1.403 -13.890 1.00 96.94 111 GLY A C 1
ATOM 818 O O . GLY A 1 111 ? 22.764 2.345 -14.378 1.00 96.94 111 GLY A O 1
ATOM 819 N N . LYS A 1 112 ? 22.476 0.135 -14.063 1.00 97.38 112 LYS A N 1
ATOM 820 C CA . LYS A 1 112 ? 23.385 -0.319 -15.112 1.00 97.38 112 LYS A CA 1
ATOM 821 C C . LYS A 1 112 ? 22.627 -1.279 -16.010 1.00 97.38 112 LYS A C 1
ATOM 823 O O . LYS A 1 112 ? 21.728 -1.955 -15.524 1.00 97.38 112 LYS A O 1
ATOM 828 N N . TYR A 1 113 ? 22.986 -1.367 -17.279 1.00 96.38 113 TYR A N 1
ATOM 829 C CA . TYR A 1 113 ? 22.373 -2.350 -18.161 1.00 96.38 113 TYR A CA 1
ATOM 830 C C . TYR A 1 113 ? 23.365 -2.972 -19.129 1.00 96.38 113 TYR A C 1
ATOM 832 O O . TYR A 1 113 ? 24.403 -2.381 -19.442 1.00 96.38 113 TYR A O 1
ATOM 840 N N . ILE A 1 114 ? 23.001 -4.150 -19.618 1.00 94.62 114 ILE A N 1
ATOM 841 C CA . ILE A 1 114 ? 23.542 -4.740 -20.841 1.00 94.62 114 ILE A CA 1
ATOM 842 C C . ILE A 1 114 ? 22.410 -4.851 -21.866 1.00 94.62 114 ILE A C 1
ATOM 844 O O . ILE A 1 114 ? 21.239 -4.958 -21.490 1.00 94.62 114 ILE A O 1
ATOM 848 N N . GLU A 1 115 ? 22.748 -4.765 -23.150 1.00 92.75 115 GLU A N 1
ATOM 849 C CA . GLU A 1 115 ? 21.773 -5.025 -24.213 1.00 92.75 115 GLU A CA 1
ATOM 850 C C . GLU A 1 115 ? 21.496 -6.530 -24.255 1.00 92.75 115 GLU A C 1
ATOM 852 O O . GLU A 1 115 ? 22.416 -7.334 -24.090 1.00 92.75 115 GLU A O 1
ATOM 857 N N . LEU A 1 116 ? 20.239 -6.902 -24.466 1.00 90.25 116 LEU A N 1
ATOM 858 C CA . LEU A 1 116 ? 19.855 -8.287 -24.691 1.00 90.25 116 LEU A CA 1
ATOM 859 C C . LEU A 1 116 ? 19.999 -8.616 -26.176 1.00 90.25 116 LEU A C 1
ATOM 861 O O . LEU A 1 116 ? 19.551 -7.861 -27.045 1.00 90.25 116 LEU A O 1
ATOM 865 N N . GLU A 1 117 ? 20.623 -9.755 -26.460 1.00 85.88 117 GLU A N 1
ATOM 866 C CA . GLU A 1 117 ? 20.615 -10.336 -27.799 1.00 85.88 117 GLU A CA 1
ATOM 867 C C . GLU A 1 117 ? 19.213 -10.853 -28.144 1.00 85.88 117 GLU A C 1
ATOM 869 O O . GLU A 1 117 ? 18.408 -11.164 -27.259 1.00 85.88 117 GLU A O 1
ATOM 874 N N . ASP A 1 118 ? 18.917 -10.941 -29.441 1.00 80.62 118 ASP A N 1
ATOM 875 C CA . ASP A 1 118 ? 17.649 -11.500 -29.901 1.00 80.62 118 ASP A CA 1
ATOM 876 C C . ASP A 1 118 ? 17.577 -12.979 -29.507 1.00 80.62 118 ASP A C 1
ATOM 878 O O . ASP A 1 118 ? 18.308 -13.826 -30.019 1.00 80.62 118 ASP A O 1
ATOM 882 N N . SER A 1 119 ? 16.695 -13.262 -28.558 1.00 82.31 119 SER A N 1
ATOM 883 C CA . SER A 1 119 ? 16.437 -14.578 -27.985 1.00 82.31 119 SER A CA 1
ATOM 884 C C . SER A 1 119 ? 14.931 -14.772 -27.843 1.00 82.31 119 SER A C 1
ATOM 886 O O . SER A 1 119 ? 14.167 -13.803 -27.778 1.00 82.31 119 SER A O 1
ATOM 888 N N . ASP A 1 120 ? 14.496 -16.029 -27.856 1.00 88.00 120 ASP A N 1
ATOM 889 C CA . ASP A 1 120 ? 13.141 -16.376 -27.446 1.00 88.00 120 ASP A CA 1
ATOM 890 C C . ASP A 1 120 ? 12.995 -16.267 -25.918 1.00 88.00 120 ASP A C 1
ATOM 892 O O . ASP A 1 120 ? 13.956 -15.988 -25.194 1.00 88.00 120 ASP A O 1
ATOM 896 N N . ASP A 1 121 ? 11.769 -16.449 -25.427 1.00 87.31 121 ASP A N 1
ATOM 897 C CA . ASP A 1 121 ? 11.473 -16.304 -24.002 1.00 87.31 121 ASP A CA 1
ATOM 898 C C . ASP A 1 121 ? 12.307 -17.293 -23.166 1.00 87.31 121 ASP A C 1
ATOM 900 O O . ASP A 1 121 ? 12.944 -16.885 -22.199 1.00 87.31 121 ASP A O 1
ATOM 904 N N . ASP A 1 122 ? 12.415 -18.558 -23.577 1.00 89.06 122 ASP A N 1
ATOM 905 C CA . ASP A 1 122 ? 13.231 -19.554 -22.869 1.00 89.06 122 ASP A CA 1
ATOM 906 C C . ASP A 1 122 ? 14.722 -19.179 -22.856 1.00 89.06 122 ASP A C 1
ATOM 908 O O . ASP A 1 122 ? 15.398 -19.319 -21.833 1.00 89.06 122 ASP A O 1
ATOM 912 N N . GLY A 1 123 ? 15.259 -18.676 -23.970 1.00 89.69 123 GLY A N 1
ATOM 913 C CA . GLY A 1 123 ? 16.636 -18.200 -24.063 1.00 89.69 123 GLY A CA 1
ATOM 914 C C . GLY A 1 123 ? 16.923 -17.047 -23.103 1.00 89.69 123 GLY A C 1
ATOM 915 O O . GLY A 1 123 ? 17.976 -17.029 -22.460 1.00 89.69 123 GLY A O 1
ATOM 916 N N . LEU A 1 124 ? 15.967 -16.129 -22.941 1.00 90.12 124 LEU A N 1
ATOM 917 C CA . LEU A 1 124 ? 16.085 -15.006 -22.020 1.00 90.12 124 LEU A CA 1
ATOM 918 C C . LEU A 1 124 ? 16.164 -15.469 -20.559 1.00 90.12 124 LEU A C 1
ATOM 920 O O . LEU A 1 124 ? 17.023 -14.999 -19.814 1.00 90.12 124 LEU A O 1
ATOM 924 N N . PHE A 1 125 ? 15.313 -16.408 -20.146 1.00 91.56 125 PHE A N 1
ATOM 925 C CA . PHE A 1 125 ? 15.331 -16.938 -18.778 1.00 91.56 125 PHE A CA 1
ATOM 926 C C . PHE A 1 125 ? 16.602 -17.753 -18.514 1.00 91.56 125 PHE A C 1
ATOM 928 O O . PHE A 1 125 ? 17.293 -17.515 -17.521 1.00 91.56 125 PHE A O 1
ATOM 935 N N . ASN A 1 126 ? 16.987 -18.622 -19.453 1.00 90.88 126 ASN A N 1
ATOM 936 C CA . ASN A 1 126 ? 18.219 -19.406 -19.364 1.00 90.88 126 ASN A CA 1
ATOM 937 C C . ASN A 1 126 ? 19.478 -18.530 -19.278 1.00 90.88 126 ASN A C 1
ATOM 939 O O . ASN A 1 126 ? 20.425 -18.892 -18.578 1.00 90.88 126 ASN A O 1
ATOM 943 N N . LEU A 1 127 ? 19.497 -17.372 -19.949 1.00 91.00 127 LEU A N 1
ATOM 944 C CA . LEU A 1 127 ? 20.580 -16.396 -19.821 1.00 91.00 127 LEU A CA 1
ATOM 945 C C . LEU A 1 127 ? 20.714 -15.908 -18.372 1.00 91.00 127 LEU A C 1
ATOM 947 O O . LEU A 1 127 ? 21.819 -15.901 -17.832 1.00 91.00 127 LEU A O 1
ATOM 951 N N . ILE A 1 128 ? 19.610 -15.529 -17.722 1.00 92.00 128 ILE A N 1
ATOM 952 C CA . ILE A 1 128 ? 19.639 -15.024 -16.339 1.00 92.00 128 ILE A CA 1
ATOM 953 C C . ILE A 1 128 ? 20.083 -16.112 -15.356 1.00 92.00 128 ILE A C 1
ATOM 955 O O . ILE A 1 128 ? 20.954 -15.861 -14.515 1.00 92.00 128 ILE A O 1
ATOM 959 N N . SER A 1 129 ? 19.552 -17.329 -15.486 1.00 91.38 129 SER A N 1
ATOM 960 C CA . SER A 1 129 ? 19.969 -18.469 -14.661 1.00 91.38 129 SER A CA 1
ATOM 961 C C . SER A 1 129 ? 21.442 -18.824 -14.903 1.00 91.38 129 SER A C 1
ATOM 963 O O . SER A 1 129 ? 22.189 -19.049 -13.951 1.00 91.38 129 SER A O 1
ATOM 965 N N . GLY A 1 130 ? 21.907 -18.782 -16.158 1.00 89.88 130 GLY A N 1
ATOM 966 C CA . GLY A 1 130 ? 23.305 -19.017 -16.536 1.00 89.88 130 GLY A CA 1
ATOM 967 C C . GLY A 1 130 ? 24.289 -17.988 -15.966 1.00 89.88 130 GLY A C 1
ATOM 968 O O . GLY A 1 130 ? 25.440 -18.326 -15.689 1.00 89.88 130 GLY A O 1
ATOM 969 N N . LEU A 1 131 ? 23.833 -16.757 -15.717 1.00 90.06 131 LEU A N 1
ATOM 970 C CA . LEU A 1 131 ? 24.596 -15.718 -15.012 1.00 90.06 131 LEU A CA 1
ATOM 971 C C . LEU A 1 131 ? 24.596 -15.896 -13.481 1.00 90.06 131 LEU A C 1
ATOM 973 O O . LEU A 1 131 ? 25.238 -15.117 -12.775 1.00 90.06 131 LEU A O 1
ATOM 977 N N . GLY A 1 132 ? 23.887 -16.901 -12.952 1.00 92.25 132 GLY A N 1
ATOM 978 C CA . GLY A 1 132 ? 23.716 -17.117 -11.514 1.00 92.25 132 GLY A CA 1
ATOM 979 C C . GLY A 1 132 ? 22.796 -16.087 -10.854 1.00 92.25 132 GLY A C 1
ATOM 980 O O . GLY A 1 132 ? 22.919 -15.831 -9.658 1.00 92.25 132 GLY A O 1
ATOM 981 N N . LEU A 1 133 ? 21.907 -15.465 -11.634 1.00 94.50 133 LEU A N 1
ATOM 982 C CA . LEU A 1 133 ? 21.006 -14.397 -11.192 1.00 94.50 133 LEU A CA 1
ATOM 983 C C . LEU A 1 133 ? 19.541 -14.849 -11.118 1.00 94.50 133 LEU A C 1
ATOM 985 O O . LEU A 1 133 ? 18.671 -14.045 -10.794 1.00 94.50 133 LEU A O 1
ATOM 989 N N . GLY A 1 134 ? 19.264 -16.125 -11.397 1.00 94.56 134 GLY A N 1
ATOM 990 C CA . GLY A 1 134 ? 17.910 -16.675 -11.453 1.00 94.56 134 GLY A CA 1
ATOM 991 C C . GLY A 1 134 ? 17.135 -16.597 -10.133 1.00 94.56 134 GLY A C 1
ATOM 992 O O . GLY A 1 134 ? 15.917 -16.497 -10.157 1.00 94.56 134 GLY A O 1
ATOM 993 N N . THR A 1 135 ? 17.809 -16.515 -8.983 1.00 95.88 135 THR A N 1
ATOM 994 C CA . THR A 1 135 ? 17.164 -16.377 -7.662 1.00 95.88 135 THR A CA 1
ATOM 995 C C . THR A 1 135 ? 17.040 -14.926 -7.177 1.00 95.88 135 THR A C 1
ATOM 997 O O . THR A 1 135 ? 16.697 -14.681 -6.021 1.00 95.88 135 THR A O 1
ATOM 1000 N N . VAL A 1 136 ? 17.424 -13.943 -7.998 1.00 96.19 136 VAL A N 1
ATOM 1001 C CA . VAL A 1 136 ? 17.354 -12.518 -7.640 1.00 96.19 136 VAL A CA 1
ATOM 1002 C C . VAL A 1 136 ? 15.962 -11.985 -7.981 1.00 96.19 136 VAL A C 1
ATOM 1004 O O . VAL A 1 136 ? 15.515 -12.221 -9.103 1.00 96.19 136 VAL A O 1
ATOM 1007 N N . PRO A 1 137 ? 15.300 -11.210 -7.094 1.00 97.69 137 PRO A N 1
ATOM 1008 C CA . PRO A 1 137 ? 14.010 -10.603 -7.403 1.00 97.69 137 PRO A CA 1
ATOM 1009 C C . PRO A 1 137 ? 14.043 -9.839 -8.728 1.00 97.69 137 PRO A C 1
ATOM 1011 O O . PRO A 1 137 ? 14.941 -9.017 -8.956 1.00 97.69 137 PRO A O 1
ATOM 1014 N N . ALA A 1 138 ? 13.058 -10.102 -9.586 1.00 98.12 138 ALA A N 1
ATOM 1015 C CA . ALA A 1 138 ? 13.056 -9.613 -10.958 1.00 98.12 138 ALA A CA 1
ATOM 1016 C C . ALA A 1 138 ? 11.711 -9.008 -11.366 1.00 98.12 138 ALA A C 1
ATOM 1018 O O . ALA A 1 138 ? 10.653 -9.511 -10.994 1.00 98.12 138 ALA A O 1
ATOM 1019 N N . VAL A 1 139 ? 11.748 -7.950 -12.175 1.00 98.12 139 VAL A N 1
ATOM 1020 C CA . VAL A 1 139 ? 10.576 -7.425 -12.887 1.00 98.12 139 VAL A CA 1
ATOM 1021 C C . VAL A 1 139 ? 10.806 -7.595 -14.381 1.00 98.12 139 VAL A C 1
ATOM 1023 O O . VAL A 1 139 ? 11.789 -7.087 -14.916 1.00 98.12 139 VAL A O 1
ATOM 1026 N N . LEU A 1 140 ? 9.896 -8.286 -15.056 1.00 96.88 140 LEU A N 1
ATOM 1027 C CA . LEU A 1 140 ? 9.879 -8.438 -16.505 1.00 96.88 140 LEU A CA 1
ATOM 1028 C C . LEU A 1 140 ? 8.843 -7.481 -17.093 1.00 96.88 140 LEU A C 1
ATOM 1030 O O . LEU A 1 140 ? 7.671 -7.530 -16.727 1.00 96.88 140 LEU A O 1
ATOM 1034 N N . PHE A 1 141 ? 9.281 -6.626 -18.009 1.00 95.81 141 PHE A N 1
ATOM 1035 C CA . PHE A 1 141 ? 8.431 -5.753 -18.810 1.00 95.81 141 PHE A CA 1
ATOM 1036 C C . PHE A 1 141 ? 8.410 -6.265 -20.245 1.00 95.81 141 PHE A C 1
ATOM 1038 O O . PHE A 1 141 ? 9.458 -6.367 -20.879 1.00 95.81 141 PHE A O 1
ATOM 1045 N N . ASP A 1 142 ? 7.227 -6.576 -20.759 1.00 93.25 142 ASP A N 1
ATOM 1046 C CA . ASP A 1 142 ? 7.033 -7.069 -22.117 1.00 93.25 142 ASP A CA 1
ATOM 1047 C C . ASP A 1 142 ? 6.172 -6.086 -22.928 1.00 93.25 142 ASP A C 1
ATOM 1049 O O . ASP A 1 142 ? 4.950 -6.051 -22.746 1.00 93.25 142 ASP A O 1
ATOM 1053 N N . PRO A 1 143 ? 6.786 -5.288 -23.821 1.00 91.31 143 PRO A N 1
ATOM 1054 C CA . PRO A 1 143 ? 6.079 -4.342 -24.679 1.00 91.31 143 PRO A CA 1
ATOM 1055 C C . PRO A 1 143 ? 5.577 -4.962 -25.994 1.00 91.31 143 PRO A C 1
ATOM 1057 O O . PRO A 1 143 ? 5.093 -4.231 -26.855 1.00 91.31 143 PRO A O 1
ATOM 1060 N N . ARG A 1 144 ? 5.722 -6.280 -26.214 1.00 89.25 144 ARG A N 1
ATOM 1061 C CA . ARG A 1 144 ? 5.393 -6.921 -27.505 1.00 89.25 144 ARG A CA 1
ATOM 1062 C C . ARG A 1 144 ? 3.889 -7.013 -27.779 1.00 89.25 144 ARG A C 1
ATOM 1064 O O . ARG A 1 144 ? 3.482 -7.220 -28.920 1.00 89.25 144 ARG A O 1
ATOM 1071 N N . THR A 1 145 ? 3.058 -6.877 -26.751 1.00 85.25 145 THR A N 1
ATOM 1072 C CA . THR A 1 145 ? 1.594 -6.902 -26.844 1.00 85.25 145 THR A CA 1
ATOM 1073 C C . THR A 1 145 ? 1.009 -5.495 -26.969 1.00 85.25 145 THR A C 1
ATOM 1075 O O . THR A 1 145 ? 1.635 -4.509 -26.595 1.00 85.25 145 THR A O 1
ATOM 1078 N N . SER A 1 146 ? -0.231 -5.387 -27.468 1.00 80.00 146 SER A N 1
ATOM 1079 C CA . SER A 1 146 ? -0.933 -4.096 -27.604 1.00 80.00 146 SER A CA 1
ATOM 1080 C C . SER A 1 146 ? -1.107 -3.357 -26.275 1.00 80.00 146 SER A C 1
ATOM 1082 O O . SER A 1 146 ? -1.123 -2.131 -26.242 1.00 80.00 146 SER A O 1
ATOM 1084 N N . VAL A 1 147 ? -1.231 -4.116 -25.188 1.00 84.44 147 VAL A N 1
ATOM 1085 C CA . VAL A 1 147 ? -1.136 -3.630 -23.815 1.00 84.44 147 VAL A CA 1
ATOM 1086 C C . VAL A 1 147 ? 0.135 -4.239 -23.235 1.00 84.44 147 VAL A C 1
ATOM 1088 O O . VAL A 1 147 ? 0.166 -5.463 -23.075 1.00 84.44 147 VAL A O 1
ATOM 1091 N N . PRO A 1 148 ? 1.185 -3.446 -22.967 1.00 89.12 148 PRO A N 1
ATOM 1092 C CA . PRO A 1 148 ? 2.405 -3.958 -22.364 1.00 89.12 148 PRO A CA 1
ATOM 1093 C C . PRO A 1 148 ? 2.115 -4.677 -21.046 1.00 89.12 148 PRO A C 1
ATOM 1095 O O . PRO A 1 148 ? 1.278 -4.228 -20.262 1.00 89.12 148 PRO A O 1
ATOM 1098 N N . SER A 1 149 ? 2.805 -5.788 -20.793 1.00 92.38 149 SER A N 1
ATOM 1099 C CA . SER A 1 149 ? 2.633 -6.557 -19.558 1.00 92.38 149 SER A CA 1
ATOM 1100 C C . SER A 1 149 ? 3.828 -6.390 -18.628 1.00 92.38 149 SER A C 1
ATOM 1102 O O . SER A 1 149 ? 4.971 -6.304 -19.077 1.00 92.38 149 SER A O 1
ATOM 1104 N N . VAL A 1 150 ? 3.564 -6.344 -17.323 1.00 95.44 150 VAL A N 1
ATOM 1105 C CA . VAL A 1 150 ? 4.600 -6.322 -16.288 1.00 95.44 150 VAL A CA 1
ATOM 1106 C C . VAL A 1 150 ? 4.376 -7.506 -15.361 1.00 95.44 150 VAL A C 1
ATOM 1108 O O . VAL A 1 150 ? 3.259 -7.741 -14.896 1.00 95.44 150 VAL A O 1
ATOM 1111 N N . ARG A 1 151 ? 5.437 -8.271 -15.109 1.00 96.38 151 ARG A N 1
ATOM 1112 C CA . ARG A 1 151 ? 5.437 -9.407 -14.185 1.00 96.38 151 ARG A CA 1
ATOM 1113 C C . ARG A 1 151 ? 6.521 -9.224 -13.143 1.00 96.38 151 ARG A C 1
ATOM 1115 O O . ARG A 1 151 ? 7.645 -8.865 -13.483 1.00 96.38 151 ARG A O 1
ATOM 1122 N N . PHE A 1 152 ? 6.193 -9.497 -11.892 1.00 97.25 152 PHE A N 1
ATOM 1123 C CA . PHE A 1 152 ? 7.126 -9.469 -10.780 1.00 97.25 152 PHE A CA 1
ATOM 1124 C C . PHE A 1 152 ? 7.361 -10.879 -10.245 1.00 97.25 152 PHE A C 1
ATOM 1126 O O . PHE A 1 152 ? 6.413 -11.610 -9.971 1.00 97.25 152 PHE A O 1
ATOM 1133 N N . TYR A 1 153 ? 8.632 -11.231 -10.091 1.00 97.06 153 TYR A N 1
ATOM 1134 C CA . TYR A 1 153 ? 9.115 -12.509 -9.590 1.00 97.06 153 TYR A CA 1
ATOM 1135 C C . TYR A 1 153 ? 9.874 -12.253 -8.283 1.00 97.06 153 TYR A C 1
ATOM 1137 O O . TYR A 1 153 ? 11.080 -11.983 -8.319 1.00 97.06 153 TYR A O 1
ATOM 1145 N N . PRO A 1 154 ? 9.198 -12.274 -7.118 1.00 95.00 154 PRO A N 1
ATOM 1146 C CA . PRO A 1 154 ? 9.819 -11.963 -5.831 1.00 95.00 154 PRO A CA 1
ATOM 1147 C C . PRO A 1 154 ? 10.946 -12.927 -5.446 1.00 95.00 154 PRO A C 1
ATOM 1149 O O . PRO A 1 154 ? 11.892 -12.504 -4.790 1.00 95.00 154 PRO A O 1
ATOM 1152 N N . ALA A 1 155 ? 10.872 -14.196 -5.860 1.00 95.50 155 ALA A N 1
ATOM 1153 C CA . ALA A 1 155 ? 11.913 -15.203 -5.623 1.00 95.50 155 ALA A CA 1
ATOM 1154 C C . ALA A 1 155 ? 12.919 -15.336 -6.786 1.00 95.50 155 ALA A C 1
ATOM 1156 O O . ALA A 1 155 ? 13.827 -16.164 -6.730 1.00 95.50 155 ALA A O 1
ATOM 1157 N N . GLY A 1 156 ? 12.774 -14.499 -7.818 1.00 96.44 156 GLY A N 1
ATOM 1158 C CA . GLY A 1 156 ? 13.553 -14.551 -9.049 1.00 96.44 156 GLY A CA 1
ATOM 1159 C C . GLY A 1 156 ? 12.965 -15.454 -10.132 1.00 96.44 156 GLY A C 1
ATOM 1160 O O . GLY A 1 156 ? 11.936 -16.099 -9.952 1.00 96.44 156 GLY A O 1
ATOM 1161 N N . LEU A 1 157 ? 13.607 -15.434 -11.298 1.00 95.69 157 LEU A N 1
ATOM 1162 C CA . LEU A 1 157 ? 13.147 -16.092 -12.522 1.00 95.69 157 LEU A CA 1
ATOM 1163 C C . LEU A 1 157 ? 13.318 -17.622 -12.528 1.00 95.69 157 LEU A C 1
ATOM 1165 O O . LEU A 1 157 ? 12.768 -18.267 -13.412 1.00 95.69 157 LEU A O 1
ATOM 1169 N N . ASP A 1 158 ? 14.030 -18.209 -11.562 1.00 95.12 158 ASP A N 1
ATOM 1170 C CA . ASP A 1 158 ? 14.088 -19.672 -11.394 1.00 95.12 158 ASP A CA 1
ATOM 1171 C C . ASP A 1 158 ? 12.794 -20.241 -10.766 1.00 95.12 158 ASP A C 1
ATOM 1173 O O . ASP A 1 158 ? 12.530 -21.438 -10.875 1.00 95.12 158 ASP A O 1
ATOM 1177 N N . ASP A 1 159 ? 11.976 -19.396 -10.126 1.00 94.00 159 ASP A N 1
ATOM 1178 C CA . ASP A 1 159 ? 10.685 -19.748 -9.518 1.00 94.00 159 ASP A CA 1
ATOM 1179 C C . ASP A 1 159 ? 9.530 -19.155 -10.345 1.00 94.00 159 ASP A C 1
ATOM 1181 O O . ASP A 1 159 ? 8.885 -18.172 -9.973 1.00 94.00 159 ASP A O 1
ATOM 1185 N N . LEU A 1 160 ? 9.308 -19.736 -11.529 1.00 91.12 160 LEU A N 1
ATOM 1186 C CA . LEU A 1 160 ? 8.370 -19.219 -12.535 1.00 91.12 160 LEU A CA 1
ATOM 1187 C C . LEU A 1 160 ? 6.916 -19.159 -12.057 1.00 91.12 160 LEU A C 1
ATOM 1189 O O . LEU A 1 160 ? 6.166 -18.277 -12.483 1.00 91.12 160 LEU A O 1
ATOM 1193 N N . ASP A 1 161 ? 6.527 -20.091 -11.188 1.00 92.81 161 ASP A N 1
ATOM 1194 C CA . ASP A 1 161 ? 5.160 -20.199 -10.675 1.00 92.81 161 ASP A CA 1
ATOM 1195 C C . ASP A 1 161 ? 4.851 -19.097 -9.651 1.00 92.81 161 ASP A C 1
ATOM 1197 O O . ASP A 1 161 ? 3.699 -18.688 -9.487 1.00 92.81 161 ASP A O 1
ATOM 1201 N N . ASN A 1 162 ? 5.878 -18.558 -8.994 1.00 92.25 162 ASN A N 1
ATOM 1202 C CA . ASN A 1 162 ? 5.768 -17.449 -8.058 1.00 92.25 162 ASN A CA 1
ATOM 1203 C C . ASN A 1 162 ? 5.871 -16.106 -8.791 1.00 92.25 162 ASN A C 1
ATOM 1205 O O . ASN A 1 162 ? 6.791 -15.317 -8.566 1.00 92.25 162 ASN A O 1
ATOM 1209 N N . CYS A 1 163 ? 4.922 -15.851 -9.693 1.00 93.12 163 CYS A N 1
ATOM 1210 C CA . CYS A 1 163 ? 4.843 -14.604 -10.445 1.00 93.12 163 CYS A CA 1
ATOM 1211 C C . CYS A 1 163 ? 3.584 -13.798 -10.104 1.00 93.12 163 CYS A C 1
ATOM 1213 O O . CYS A 1 163 ? 2.508 -14.335 -9.835 1.00 93.12 163 CYS A O 1
ATOM 1215 N N . GLN A 1 164 ? 3.721 -12.476 -10.131 1.00 93.38 164 GLN A N 1
ATOM 1216 C CA . GLN A 1 164 ? 2.636 -11.530 -9.898 1.00 93.38 164 GLN A CA 1
ATOM 1217 C C . GLN A 1 164 ? 2.477 -10.634 -11.121 1.00 93.38 164 GLN A C 1
ATOM 1219 O O . GLN A 1 164 ? 3.444 -10.037 -11.592 1.00 93.38 164 GLN A O 1
ATOM 1224 N N . HIS A 1 165 ? 1.256 -10.522 -11.634 1.00 92.69 165 HIS A N 1
ATOM 1225 C CA . HIS A 1 165 ? 0.940 -9.550 -12.675 1.00 92.69 165 HIS A CA 1
ATOM 1226 C C . HIS A 1 165 ? 0.829 -8.155 -12.065 1.00 92.69 165 HIS A C 1
ATOM 1228 O O . HIS A 1 165 ? 0.142 -7.964 -11.064 1.00 92.69 165 HIS A O 1
ATOM 1234 N N . VAL A 1 166 ? 1.505 -7.192 -12.684 1.00 91.81 166 VAL A N 1
ATOM 1235 C CA . VAL A 1 166 ? 1.594 -5.817 -12.201 1.00 91.81 166 VAL A CA 1
ATOM 1236 C C . VAL A 1 166 ? 0.941 -4.891 -13.213 1.00 91.81 166 VAL A C 1
ATOM 1238 O O . VAL A 1 166 ? 1.297 -4.877 -14.391 1.00 91.81 166 VAL A O 1
ATOM 1241 N N . THR A 1 167 ? 0.002 -4.086 -12.735 1.00 86.62 167 THR A N 1
ATOM 1242 C CA . THR A 1 167 ? -0.626 -3.035 -13.530 1.00 86.62 167 THR A CA 1
ATOM 1243 C C . THR A 1 167 ? 0.186 -1.746 -13.393 1.00 86.62 167 THR A C 1
ATOM 1245 O O . THR A 1 167 ? 0.462 -1.297 -12.281 1.00 86.62 167 THR A O 1
ATOM 1248 N N . VAL A 1 168 ? 0.582 -1.153 -14.523 1.00 86.31 168 VAL A N 1
ATOM 1249 C CA . VAL A 1 168 ? 1.364 0.103 -14.583 1.00 86.31 168 VAL A CA 1
ATOM 1250 C C . VAL A 1 168 ? 0.626 1.245 -15.290 1.00 86.31 168 VAL A C 1
ATOM 1252 O O . VAL A 1 168 ? 1.226 2.269 -15.615 1.00 86.31 168 VAL A O 1
ATOM 1255 N N . ASP A 1 169 ? -0.667 1.071 -15.555 1.00 80.38 169 ASP A N 1
ATOM 1256 C CA . ASP A 1 169 ? -1.493 2.106 -16.168 1.00 80.38 169 ASP A CA 1
ATOM 1257 C C . ASP A 1 169 ? -1.819 3.247 -15.182 1.00 80.38 169 ASP A C 1
ATOM 1259 O O . ASP A 1 169 ? -1.507 3.215 -13.989 1.00 80.38 169 ASP A O 1
ATOM 1263 N N . ASN A 1 170 ? -2.415 4.314 -15.715 1.00 72.69 170 ASN A N 1
ATOM 1264 C CA . ASN A 1 170 ? -2.794 5.507 -14.957 1.00 72.69 170 ASN A CA 1
ATOM 1265 C C . ASN A 1 170 ? -4.230 5.412 -14.419 1.00 72.69 170 ASN A C 1
ATOM 1267 O O . ASN A 1 170 ? -4.959 6.406 -14.454 1.00 72.69 170 ASN A O 1
ATOM 1271 N N . HIS A 1 171 ? -4.670 4.229 -13.978 1.00 80.50 171 HIS A N 1
ATOM 1272 C CA . HIS A 1 171 ? -6.003 4.099 -13.396 1.00 80.50 171 HIS A CA 1
ATOM 1273 C C . HIS A 1 171 ? -6.106 4.884 -12.079 1.00 80.50 171 HIS A C 1
ATOM 1275 O O . HIS A 1 171 ? -5.136 5.042 -11.336 1.00 80.50 171 HIS A O 1
ATOM 1281 N N . SER A 1 172 ? -7.299 5.413 -11.806 1.00 85.25 172 SER A N 1
ATOM 1282 C CA . SER A 1 172 ? -7.597 6.019 -10.510 1.00 85.25 172 SER A CA 1
ATOM 1283 C C . SER A 1 172 ? -7.776 4.914 -9.482 1.00 85.25 172 SER A C 1
ATOM 1285 O O . SER A 1 172 ? -8.563 4.004 -9.724 1.00 85.25 172 SER A O 1
ATOM 1287 N N . VAL A 1 173 ? -7.120 5.030 -8.328 1.00 93.00 173 VAL A N 1
ATOM 1288 C CA . VAL A 1 173 ? -7.326 4.099 -7.215 1.00 93.00 173 VAL A CA 1
ATOM 1289 C C . VAL A 1 173 ? -8.608 4.487 -6.483 1.00 93.00 173 VAL A C 1
ATOM 1291 O O . VAL A 1 173 ? -8.755 5.621 -6.023 1.00 93.00 173 VAL A O 1
ATOM 1294 N N . THR A 1 174 ? -9.550 3.558 -6.387 1.00 96.25 174 THR A N 1
ATOM 1295 C CA . THR A 1 174 ? -10.842 3.754 -5.719 1.00 96.25 174 THR A CA 1
ATOM 1296 C C . THR A 1 174 ? -10.820 3.242 -4.277 1.00 96.25 174 THR A C 1
ATOM 1298 O O . THR A 1 174 ? -10.019 2.380 -3.915 1.00 96.25 174 THR A O 1
ATOM 1301 N N . LEU A 1 175 ? -11.749 3.718 -3.436 1.00 97.56 175 LEU A N 1
ATOM 1302 C CA . LEU A 1 175 ? -11.903 3.181 -2.076 1.00 97.56 175 LEU A CA 1
ATOM 1303 C C . LEU A 1 175 ? -12.248 1.687 -2.059 1.00 97.56 175 LEU A C 1
AT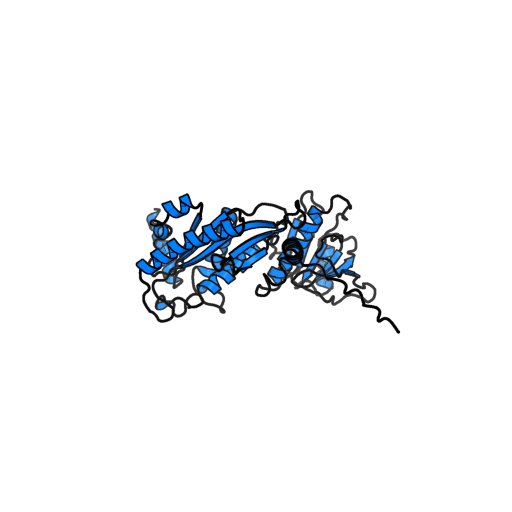OM 1305 O O . LEU A 1 175 ? -11.792 0.982 -1.167 1.00 97.56 175 LEU A O 1
ATOM 1309 N N . SER A 1 176 ? -12.997 1.190 -3.048 1.00 97.56 176 SER A N 1
ATOM 1310 C CA . SER A 1 176 ? -13.318 -0.240 -3.137 1.00 97.56 176 SER A CA 1
ATOM 1311 C C . SER A 1 176 ? -12.057 -1.085 -3.307 1.00 97.56 176 SER A C 1
ATOM 1313 O O . SER A 1 176 ? -11.874 -2.057 -2.583 1.00 97.56 176 SER A O 1
ATOM 1315 N N . GLU A 1 177 ? -11.157 -0.688 -4.209 1.00 96.81 177 GLU A N 1
ATOM 1316 C CA . GLU A 1 177 ? -9.890 -1.397 -4.422 1.00 96.81 177 GLU A CA 1
ATOM 1317 C C . GLU A 1 177 ? -8.988 -1.304 -3.187 1.00 96.81 177 GLU A C 1
ATOM 1319 O O . GLU A 1 177 ? -8.332 -2.277 -2.817 1.00 96.81 177 GLU A O 1
ATOM 1324 N N . ILE A 1 178 ? -8.977 -0.151 -2.509 1.00 98.25 178 ILE A N 1
ATOM 1325 C CA . ILE A 1 178 ? -8.267 0.019 -1.235 1.00 98.25 178 ILE A CA 1
ATOM 1326 C C . ILE A 1 178 ? -8.811 -0.965 -0.193 1.00 98.25 178 ILE A C 1
ATOM 1328 O O . ILE A 1 178 ? -8.023 -1.639 0.471 1.00 98.25 178 ILE A O 1
ATOM 1332 N N . TYR A 1 179 ? -10.132 -1.093 -0.063 1.00 98.50 179 TYR A N 1
ATOM 1333 C CA . TYR A 1 179 ? -10.741 -2.045 0.864 1.00 98.50 179 TYR A CA 1
ATOM 1334 C C . TYR A 1 179 ? -10.439 -3.493 0.501 1.00 98.50 179 TYR A C 1
ATOM 1336 O O . TYR A 1 179 ? -10.098 -4.249 1.403 1.00 98.50 179 TYR A O 1
ATOM 1344 N N . ASP A 1 180 ? -10.443 -3.863 -0.779 1.00 97.88 180 ASP A N 1
ATOM 1345 C CA . ASP A 1 180 ? -10.066 -5.215 -1.208 1.00 97.88 180 ASP A CA 1
ATOM 1346 C C . ASP A 1 180 ? -8.626 -5.565 -0.797 1.00 97.88 180 ASP A C 1
ATOM 1348 O O . ASP A 1 180 ? -8.318 -6.706 -0.434 1.00 97.88 180 ASP A O 1
ATOM 1352 N N . VAL A 1 181 ? -7.716 -4.587 -0.839 1.00 97.31 181 VAL A N 1
ATOM 1353 C CA . VAL A 1 181 ? -6.339 -4.762 -0.359 1.00 97.31 181 VAL A CA 1
ATOM 1354 C C . VAL A 1 181 ? -6.303 -4.880 1.163 1.00 97.31 181 VAL A C 1
ATOM 1356 O O . VAL A 1 181 ? -5.636 -5.778 1.680 1.00 97.31 181 VAL A O 1
ATOM 1359 N N . ILE A 1 182 ? -7.030 -4.026 1.889 1.00 98.38 182 ILE A N 1
ATOM 1360 C CA . ILE A 1 182 ? -7.101 -4.094 3.355 1.00 98.38 182 ILE A CA 1
ATOM 1361 C C . ILE A 1 182 ? -7.717 -5.424 3.808 1.00 98.38 182 ILE A C 1
ATOM 1363 O O . ILE A 1 182 ? -7.192 -6.029 4.737 1.00 98.38 182 ILE A O 1
ATOM 1367 N N . ASP A 1 183 ? -8.753 -5.924 3.135 1.00 97.88 183 ASP A N 1
ATOM 1368 C CA . ASP A 1 183 ? -9.377 -7.223 3.403 1.00 97.88 183 ASP A CA 1
ATOM 1369 C C . ASP A 1 183 ? -8.366 -8.364 3.258 1.00 97.88 183 ASP A C 1
ATOM 1371 O O . ASP A 1 183 ? -8.265 -9.224 4.136 1.00 97.88 183 ASP A O 1
ATOM 1375 N N . LYS A 1 184 ? -7.556 -8.354 2.192 1.00 96.00 184 LYS A N 1
ATOM 1376 C CA . LYS A 1 184 ? -6.488 -9.349 1.998 1.00 96.00 184 LYS A CA 1
ATOM 1377 C C . LYS A 1 184 ? -5.433 -9.264 3.098 1.00 96.00 184 LYS A C 1
ATOM 1379 O O . LYS A 1 184 ? -5.097 -10.288 3.690 1.00 96.00 184 LYS A O 1
ATOM 1384 N N . VAL A 1 185 ? -4.942 -8.061 3.409 1.00 95.62 185 VAL A N 1
ATOM 1385 C CA . VAL A 1 185 ? -3.963 -7.849 4.491 1.00 95.62 185 VAL A CA 1
ATOM 1386 C C . VAL A 1 185 ? -4.540 -8.290 5.833 1.00 95.62 185 VAL A C 1
ATOM 1388 O O . VAL A 1 185 ? -3.862 -8.950 6.620 1.00 95.62 185 VAL A O 1
ATOM 1391 N N . HIS A 1 186 ? -5.805 -7.977 6.096 1.00 96.56 186 HIS A N 1
ATOM 1392 C CA . HIS A 1 186 ? -6.494 -8.393 7.305 1.00 96.56 186 HIS A CA 1
ATOM 1393 C C . HIS A 1 186 ? -6.534 -9.915 7.412 1.00 96.56 186 HIS A C 1
ATOM 1395 O O . HIS A 1 186 ? -6.022 -10.462 8.387 1.00 96.56 186 HIS A O 1
ATOM 1401 N N . GLN A 1 187 ? -7.047 -10.600 6.392 1.00 94.62 187 GLN A N 1
ATOM 1402 C CA . GLN A 1 187 ? -7.182 -12.056 6.380 1.00 94.62 187 GLN A CA 1
ATOM 1403 C C . GLN A 1 187 ? -5.837 -12.785 6.470 1.00 94.62 187 GLN A C 1
ATOM 1405 O O . GLN A 1 187 ? -5.742 -13.822 7.126 1.00 94.62 187 GLN A O 1
ATOM 1410 N N . GLN A 1 188 ? -4.798 -12.260 5.821 1.00 90.94 188 GLN A N 1
ATOM 1411 C CA . GLN A 1 188 ? -3.500 -12.927 5.730 1.00 90.94 188 GLN A CA 1
ATOM 1412 C C . GLN A 1 188 ? -2.563 -12.587 6.886 1.00 90.94 188 GLN A C 1
ATOM 1414 O O . GLN A 1 188 ? -1.721 -13.409 7.237 1.00 90.94 188 GLN A O 1
ATOM 1419 N N . CYS A 1 189 ? -2.681 -11.389 7.463 1.00 91.94 189 CYS A N 1
ATOM 1420 C CA . CYS A 1 189 ? -1.674 -10.867 8.383 1.00 91.94 189 CYS A CA 1
ATOM 1421 C C . CYS A 1 189 ? -2.233 -10.369 9.712 1.00 91.94 189 CYS A C 1
ATOM 1423 O O . CYS A 1 189 ? -1.473 -10.331 10.670 1.00 91.94 189 CYS A O 1
ATOM 1425 N N . LEU A 1 190 ? -3.506 -9.968 9.818 1.00 94.75 190 LEU A N 1
ATOM 1426 C CA . LEU A 1 190 ? -4.004 -9.285 11.025 1.00 94.75 190 LEU A CA 1
ATOM 1427 C C . LEU A 1 190 ? -5.057 -10.077 11.799 1.00 94.75 190 LEU A C 1
ATOM 1429 O O . LEU A 1 190 ? -5.137 -9.912 13.012 1.00 94.75 190 LEU A O 1
ATOM 1433 N N . ILE A 1 191 ? -5.841 -10.923 11.127 1.00 95.44 191 ILE A N 1
ATOM 1434 C CA . ILE A 1 191 ? -7.079 -11.516 11.651 1.00 95.44 191 ILE A CA 1
ATOM 1435 C C . ILE A 1 191 ? -6.880 -12.330 12.933 1.00 95.44 191 ILE A C 1
ATOM 1437 O O . ILE A 1 191 ? -7.755 -12.324 13.796 1.00 95.44 191 ILE A O 1
ATOM 1441 N N . THR A 1 192 ? -5.735 -12.998 13.090 1.00 94.25 192 THR A N 1
ATOM 1442 C CA . THR A 1 192 ? -5.359 -13.754 14.293 1.00 94.25 192 THR A CA 1
ATOM 1443 C C . THR A 1 192 ? -3.868 -13.566 14.611 1.00 94.25 192 THR A C 1
ATOM 1445 O O . THR A 1 192 ? -3.078 -13.238 13.720 1.00 94.25 192 THR A O 1
ATOM 1448 N N . PRO A 1 193 ? -3.423 -13.811 15.861 1.00 90.25 193 PRO A N 1
ATOM 1449 C CA . PRO A 1 193 ? -2.001 -13.762 16.200 1.00 90.25 193 PRO A CA 1
ATOM 1450 C C . PRO A 1 193 ? -1.159 -14.776 15.419 1.00 90.25 193 PRO A C 1
ATOM 1452 O O . PRO A 1 193 ? 0.028 -14.535 15.195 1.00 90.25 193 PRO A O 1
ATOM 1455 N N . GLU A 1 194 ? -1.737 -15.919 15.042 1.00 88.88 194 GLU A N 1
ATOM 1456 C CA . GLU A 1 194 ? -1.050 -16.963 14.277 1.00 88.88 194 GLU A CA 1
ATOM 1457 C C . GLU A 1 194 ? -0.840 -16.582 12.805 1.00 88.88 194 GLU A C 1
ATOM 1459 O O . GLU A 1 194 ? 0.134 -17.037 12.212 1.00 88.88 194 GLU A O 1
ATOM 1464 N N . ALA A 1 195 ? -1.696 -15.722 12.241 1.00 83.38 195 ALA A N 1
ATOM 1465 C CA . ALA A 1 195 ? -1.518 -15.156 10.902 1.00 83.38 195 ALA A CA 1
ATOM 1466 C C . ALA A 1 195 ? -0.387 -14.105 10.850 1.00 83.38 195 ALA A C 1
ATOM 1468 O O . ALA A 1 195 ? 0.194 -13.850 9.799 1.00 83.38 195 ALA A O 1
ATOM 1469 N N . GLN A 1 196 ? -0.031 -13.512 11.995 1.00 81.94 196 GLN A N 1
ATOM 1470 C CA . GLN A 1 196 ? 1.031 -12.508 12.071 1.00 81.94 196 GLN A CA 1
ATOM 1471 C C . GLN A 1 196 ? 2.427 -13.150 11.981 1.00 81.94 196 GLN A C 1
ATOM 1473 O O . GLN A 1 196 ? 2.694 -14.137 12.681 1.00 81.94 196 GLN A O 1
ATOM 1478 N N . PRO A 1 197 ? 3.378 -12.532 11.258 1.00 75.06 197 PRO A N 1
ATOM 1479 C CA . PRO A 1 197 ? 4.808 -12.793 11.396 1.00 75.06 197 PRO A CA 1
ATOM 1480 C C . PRO A 1 197 ? 5.285 -12.865 12.858 1.00 75.06 197 PRO A C 1
ATOM 1482 O O . PRO A 1 197 ? 4.647 -12.365 13.790 1.00 75.06 197 PRO A O 1
ATOM 1485 N N . LYS A 1 198 ? 6.431 -13.518 13.096 1.00 71.62 198 LYS A N 1
ATOM 1486 C CA . LYS A 1 198 ? 6.997 -13.650 14.456 1.00 71.62 198 LYS A CA 1
ATOM 1487 C C . LYS A 1 198 ? 7.410 -12.303 15.065 1.00 71.62 198 LYS A C 1
ATOM 1489 O O . LYS A 1 198 ? 7.381 -12.174 16.285 1.00 71.62 198 LYS A O 1
ATOM 1494 N N . ALA A 1 199 ? 7.789 -11.332 14.236 1.00 68.50 199 ALA A N 1
ATOM 1495 C CA . ALA A 1 199 ? 8.120 -9.976 14.658 1.00 68.50 199 ALA A CA 1
ATOM 1496 C C . ALA A 1 199 ? 6.873 -9.078 14.579 1.00 68.50 199 ALA A C 1
ATOM 1498 O O . ALA A 1 199 ? 6.197 -9.077 13.557 1.00 68.50 199 ALA A O 1
ATOM 1499 N N . GLY A 1 200 ? 6.587 -8.324 15.646 1.00 73.31 200 GLY A N 1
ATOM 1500 C CA . GLY A 1 200 ? 5.470 -7.371 15.695 1.00 73.31 200 GLY A CA 1
ATOM 1501 C C . GLY A 1 200 ? 4.101 -8.041 15.854 1.00 73.31 200 GLY A C 1
ATOM 1502 O O . GLY A 1 200 ? 3.424 -8.332 14.870 1.00 73.31 200 GLY A O 1
ATOM 1503 N N . LYS A 1 201 ? 3.681 -8.273 17.105 1.00 89.19 201 LYS A N 1
ATOM 1504 C CA . LYS A 1 201 ? 2.358 -8.829 17.429 1.00 89.19 201 LYS A CA 1
ATOM 1505 C C . LYS A 1 201 ? 1.392 -7.728 17.851 1.00 89.19 201 LYS A C 1
ATOM 1507 O O . LYS A 1 201 ? 1.730 -6.901 18.697 1.00 89.19 201 LYS A O 1
ATOM 1512 N N . LEU A 1 202 ? 0.164 -7.770 17.328 1.00 94.44 202 LEU A N 1
ATOM 1513 C CA . LEU A 1 202 ? -0.899 -6.852 17.758 1.00 94.44 202 LEU A CA 1
ATOM 1514 C C . LEU A 1 202 ? -1.325 -7.109 19.205 1.00 94.44 202 LEU A C 1
ATOM 1516 O O . LEU A 1 202 ? -1.787 -6.196 19.879 1.00 94.44 202 LEU A O 1
ATOM 1520 N N . TRP A 1 203 ? -1.143 -8.328 19.708 1.00 95.31 203 TRP A N 1
ATOM 1521 C CA . TRP A 1 203 ? -1.497 -8.711 21.071 1.00 95.31 203 TRP A CA 1
ATOM 1522 C C . TRP A 1 203 ? -0.257 -8.814 21.950 1.00 95.31 203 TRP A C 1
ATOM 1524 O O . TRP A 1 203 ? 0.680 -9.539 21.618 1.00 95.31 203 TRP A O 1
ATOM 1534 N N . LYS A 1 204 ? -0.281 -8.145 23.104 1.00 94.56 204 LYS A N 1
ATOM 1535 C CA . LYS A 1 204 ? 0.736 -8.318 24.146 1.00 94.56 204 LYS A CA 1
ATOM 1536 C C . LYS A 1 204 ? 0.476 -9.573 24.975 1.00 94.56 204 LYS A C 1
ATOM 1538 O O . LYS A 1 204 ? 1.408 -10.302 25.283 1.00 94.56 204 LYS A O 1
ATOM 1543 N N . GLU A 1 205 ? -0.788 -9.807 25.327 1.00 95.44 205 GLU A N 1
ATOM 1544 C CA . GLU A 1 205 ? -1.245 -11.030 25.990 1.00 95.44 205 GLU A CA 1
ATOM 1545 C C . GLU A 1 205 ? -2.625 -11.396 25.445 1.00 95.44 205 GLU A C 1
ATOM 1547 O O . GLU A 1 205 ? -3.658 -10.853 25.848 1.00 95.44 205 GLU A O 1
ATOM 1552 N N . ASN A 1 206 ? -2.636 -12.295 24.468 1.00 94.69 206 ASN A N 1
ATOM 1553 C CA . ASN A 1 206 ? -3.813 -12.572 23.662 1.00 94.69 206 ASN A CA 1
ATOM 1554 C C . ASN A 1 206 ? -4.871 -13.385 24.426 1.00 94.69 206 ASN A C 1
ATOM 1556 O O . ASN A 1 206 ? -6.062 -13.131 24.276 1.00 94.69 206 ASN A O 1
ATOM 1560 N N . GLN A 1 207 ? -4.463 -14.257 25.353 1.00 94.50 207 GLN A N 1
ATOM 1561 C CA . GLN A 1 207 ? -5.398 -14.984 26.226 1.00 94.50 207 GLN A CA 1
ATOM 1562 C C . GLN A 1 207 ? -6.194 -14.053 27.154 1.00 94.50 207 GLN A C 1
ATOM 1564 O O . GLN A 1 207 ? -7.261 -14.420 27.642 1.00 94.50 207 GLN A O 1
ATOM 1569 N N . LYS A 1 208 ? -5.691 -12.836 27.396 1.00 96.12 208 LYS A N 1
ATOM 1570 C CA . LYS A 1 208 ? -6.345 -11.818 28.229 1.00 96.12 208 LYS A CA 1
ATOM 1571 C C . LYS A 1 208 ? -6.924 -10.655 27.428 1.00 96.12 208 LYS A C 1
ATOM 1573 O O . LYS A 1 208 ? -7.405 -9.705 28.039 1.00 96.12 208 LYS A O 1
ATOM 1578 N N . TRP A 1 209 ? -6.877 -10.712 26.094 1.00 96.69 209 TRP A N 1
ATOM 1579 C CA . TRP A 1 209 ? -7.300 -9.618 25.212 1.00 96.69 209 TRP A CA 1
ATOM 1580 C C . TRP A 1 209 ? -6.534 -8.304 25.431 1.00 96.69 209 TRP A C 1
ATOM 1582 O O . TRP A 1 209 ? -7.083 -7.217 25.255 1.00 96.69 209 TRP A O 1
ATOM 1592 N N . TRP A 1 210 ? -5.264 -8.374 25.834 1.00 97.38 210 TRP A N 1
ATOM 1593 C CA . TRP A 1 210 ? -4.442 -7.178 26.021 1.00 97.38 210 TRP A CA 1
ATOM 1594 C C . TRP A 1 210 ? -3.766 -6.813 24.706 1.00 97.38 210 TRP A C 1
ATOM 1596 O O . TRP A 1 210 ? -2.833 -7.493 24.261 1.00 97.38 210 TRP A O 1
ATOM 1606 N N . ALA A 1 211 ? -4.244 -5.736 24.086 1.00 96.12 211 ALA A N 1
ATOM 1607 C CA . ALA A 1 211 ? -3.644 -5.191 22.877 1.00 96.12 211 ALA A CA 1
ATOM 1608 C C . ALA A 1 211 ? -2.230 -4.656 23.159 1.00 96.12 211 ALA A C 1
ATOM 1610 O O . ALA A 1 211 ? -1.931 -4.168 24.251 1.00 96.12 211 ALA A O 1
ATOM 1611 N N . SER A 1 212 ? -1.351 -4.743 22.167 1.00 95.38 212 SER A N 1
ATOM 1612 C CA . SER A 1 212 ? -0.051 -4.080 22.178 1.00 95.38 212 SER A CA 1
ATOM 1613 C C . SER A 1 212 ? -0.236 -2.563 22.243 1.00 95.38 212 SER A C 1
ATOM 1615 O O . SER A 1 212 ? -1.218 -2.016 21.740 1.00 95.38 212 SER A O 1
ATOM 1617 N N . GLU A 1 213 ? 0.717 -1.865 22.856 1.00 94.56 213 GLU A N 1
ATOM 1618 C CA . GLU A 1 213 ? 0.751 -0.398 22.799 1.00 94.56 213 GLU A CA 1
ATOM 1619 C C . GLU A 1 213 ? 1.094 0.118 21.396 1.00 94.56 213 GLU A C 1
ATOM 1621 O O . GLU A 1 213 ? 0.671 1.208 21.040 1.00 94.56 213 GLU A O 1
ATOM 1626 N N . GLN A 1 214 ? 1.759 -0.715 20.589 1.00 94.38 214 GLN A N 1
ATOM 1627 C CA . GLN A 1 214 ? 2.138 -0.454 19.196 1.00 94.38 214 GLN A CA 1
ATOM 1628 C C . GLN A 1 214 ? 1.112 -1.006 18.192 1.00 94.38 214 GLN A C 1
ATOM 1630 O O . GLN A 1 214 ? 1.436 -1.213 17.028 1.00 94.38 214 GLN A O 1
ATOM 1635 N N . ALA A 1 215 ? -0.102 -1.360 18.631 1.00 94.81 215 ALA A N 1
ATOM 1636 C CA . ALA A 1 215 ? -1.068 -2.025 17.754 1.00 94.81 215 ALA A CA 1
ATOM 1637 C C . ALA A 1 215 ? -1.435 -1.168 16.529 1.00 94.81 215 ALA A C 1
ATOM 1639 O O . ALA A 1 215 ? -1.547 -1.708 15.433 1.00 94.81 215 ALA A O 1
ATOM 1640 N N . GLU A 1 216 ? -1.581 0.147 16.705 1.00 95.00 216 GLU A N 1
ATOM 1641 C CA . GLU A 1 216 ? -1.897 1.079 15.615 1.00 95.00 216 GLU A CA 1
ATOM 1642 C C . GLU A 1 216 ? -0.730 1.193 14.623 1.00 95.00 216 GLU A C 1
ATOM 1644 O O . GLU A 1 216 ? -0.923 0.907 13.443 1.00 95.00 216 GLU A O 1
ATOM 1649 N N . ASP A 1 217 ? 0.492 1.440 15.114 1.00 93.81 217 ASP A N 1
ATOM 1650 C CA . ASP A 1 217 ? 1.720 1.478 14.301 1.00 93.81 217 ASP A CA 1
ATOM 1651 C C . ASP A 1 217 ? 1.923 0.184 13.490 1.00 93.81 217 ASP A C 1
ATOM 1653 O O . ASP A 1 217 ? 2.314 0.202 12.322 1.00 93.81 217 ASP A O 1
ATOM 1657 N N . LEU A 1 218 ? 1.642 -0.974 14.099 1.00 94.12 218 LEU A N 1
ATOM 1658 C CA . LEU A 1 218 ? 1.751 -2.268 13.428 1.00 94.12 218 LEU A CA 1
ATOM 1659 C C . LEU A 1 218 ? 0.694 -2.429 12.335 1.00 94.12 218 LEU A C 1
ATOM 1661 O O . LEU A 1 218 ? 1.034 -2.862 11.236 1.00 94.12 218 LEU A O 1
ATOM 1665 N N . VAL A 1 219 ? -0.570 -2.081 12.606 1.00 96.12 219 VAL A N 1
ATOM 1666 C CA . VAL A 1 219 ? -1.625 -2.076 11.579 1.00 96.12 219 VAL A CA 1
ATOM 1667 C C . VAL A 1 219 ? -1.200 -1.186 10.414 1.00 96.12 219 VAL A C 1
ATOM 1669 O O . VAL A 1 219 ? -1.194 -1.643 9.273 1.00 96.12 219 VAL A O 1
ATOM 1672 N N . GLN A 1 220 ? -0.774 0.043 10.698 1.00 95.12 220 GLN A N 1
ATOM 1673 C CA . GLN A 1 220 ? -0.313 1.001 9.698 1.00 95.12 220 GLN A CA 1
ATOM 1674 C C . GLN A 1 220 ? 0.831 0.434 8.843 1.00 95.12 220 GLN A C 1
ATOM 1676 O O . GLN A 1 220 ? 0.779 0.537 7.618 1.00 95.12 220 GLN A O 1
ATOM 1681 N N . LEU A 1 221 ? 1.816 -0.237 9.453 1.00 92.75 221 LEU A N 1
ATOM 1682 C CA . LEU A 1 221 ? 2.917 -0.898 8.743 1.00 92.75 221 LEU A CA 1
ATOM 1683 C C . LEU A 1 221 ? 2.426 -1.993 7.779 1.00 92.75 221 LEU A C 1
ATOM 1685 O O . LEU A 1 221 ? 2.851 -2.032 6.618 1.00 92.75 221 LEU A O 1
ATOM 1689 N N . TYR A 1 222 ? 1.534 -2.880 8.235 1.00 93.88 222 TYR A N 1
ATOM 1690 C CA . TYR A 1 222 ? 0.981 -3.946 7.392 1.00 93.88 222 TYR A CA 1
ATOM 1691 C C . TYR A 1 222 ? 0.148 -3.376 6.241 1.00 93.88 222 TYR A C 1
ATOM 1693 O O . TYR A 1 222 ? 0.321 -3.801 5.096 1.00 93.88 222 TYR A O 1
ATOM 1701 N N . LEU A 1 223 ? -0.703 -2.381 6.516 1.00 96.75 223 LEU A N 1
ATOM 1702 C CA . LEU A 1 223 ? -1.498 -1.722 5.481 1.00 96.75 223 LEU A CA 1
ATOM 1703 C C . LEU A 1 223 ? -0.606 -1.010 4.467 1.00 96.75 223 LEU A C 1
ATOM 1705 O O . LEU A 1 223 ? -0.792 -1.197 3.270 1.00 96.75 223 LEU A O 1
ATOM 1709 N N . ARG A 1 224 ? 0.406 -0.258 4.913 1.00 94.81 224 ARG A N 1
ATOM 1710 C CA . ARG A 1 224 ? 1.336 0.433 4.010 1.00 94.81 224 ARG A CA 1
ATOM 1711 C C . ARG A 1 224 ? 2.070 -0.550 3.103 1.00 94.81 224 ARG A C 1
ATOM 1713 O O . ARG A 1 224 ? 2.210 -0.286 1.910 1.00 94.81 224 ARG A O 1
ATOM 1720 N N . THR A 1 225 ? 2.495 -1.690 3.644 1.00 92.12 225 THR A N 1
ATOM 1721 C CA . THR A 1 225 ? 3.145 -2.755 2.867 1.00 92.12 225 THR A CA 1
ATOM 1722 C C . THR A 1 225 ? 2.193 -3.335 1.818 1.00 92.12 225 THR A C 1
ATOM 1724 O O . THR A 1 225 ? 2.548 -3.398 0.640 1.00 92.12 225 THR A O 1
ATOM 1727 N N . GLY A 1 226 ? 0.970 -3.700 2.215 1.00 94.25 226 GLY A N 1
ATOM 1728 C CA . GLY A 1 226 ? -0.035 -4.251 1.303 1.00 94.25 226 GLY A CA 1
ATOM 1729 C C . GLY A 1 226 ? -0.458 -3.268 0.211 1.00 94.25 226 GLY A C 1
ATOM 1730 O O . GLY A 1 226 ? -0.444 -3.619 -0.964 1.00 94.25 226 GLY A O 1
ATOM 1731 N N . LEU A 1 227 ? -0.752 -2.019 0.580 1.00 96.19 227 LEU A N 1
ATOM 1732 C CA . LEU A 1 227 ? -1.159 -0.958 -0.346 1.00 96.19 227 LEU A CA 1
ATOM 1733 C C . LEU A 1 227 ? -0.039 -0.588 -1.325 1.00 96.19 227 LEU A C 1
ATOM 1735 O O . LEU A 1 227 ? -0.306 -0.435 -2.509 1.00 96.19 227 LEU A O 1
ATOM 1739 N N . THR A 1 228 ? 1.216 -0.504 -0.870 1.00 93.69 228 THR A N 1
ATOM 1740 C CA . THR A 1 228 ? 2.358 -0.229 -1.767 1.00 93.69 228 THR A CA 1
ATOM 1741 C C . THR A 1 228 ? 2.587 -1.376 -2.749 1.00 93.69 228 THR A C 1
ATOM 1743 O O . THR A 1 228 ? 2.939 -1.142 -3.901 1.00 93.69 228 THR A O 1
ATOM 1746 N N . THR A 1 229 ? 2.363 -2.617 -2.312 1.00 90.69 229 THR A N 1
ATOM 1747 C CA . THR A 1 229 ? 2.487 -3.797 -3.178 1.00 90.69 229 THR A CA 1
ATOM 1748 C C . THR A 1 229 ? 1.361 -3.848 -4.212 1.00 90.69 229 THR A C 1
ATOM 1750 O O . THR A 1 229 ? 1.612 -4.142 -5.376 1.00 90.69 229 THR A O 1
ATOM 1753 N N . ALA A 1 230 ? 0.126 -3.545 -3.801 1.00 92.50 230 ALA A N 1
ATOM 1754 C CA . ALA A 1 230 ? -1.044 -3.578 -4.675 1.00 92.50 230 ALA A CA 1
ATOM 1755 C C . ALA A 1 230 ? -1.104 -2.398 -5.656 1.00 92.50 230 ALA A C 1
ATOM 1757 O O . ALA A 1 230 ? -1.568 -2.564 -6.782 1.00 92.50 230 ALA A O 1
ATOM 1758 N N . PHE A 1 231 ? -0.604 -1.229 -5.248 1.00 94.06 231 PHE A N 1
ATOM 1759 C CA . PHE A 1 231 ? -0.591 -0.001 -6.041 1.00 94.06 231 PHE A CA 1
ATOM 1760 C C . PHE A 1 231 ? 0.849 0.487 -6.262 1.00 94.06 231 PHE A C 1
ATOM 1762 O O . PHE A 1 231 ? 1.244 1.532 -5.738 1.00 94.06 231 PHE A O 1
ATOM 1769 N N . PRO A 1 232 ? 1.672 -0.247 -7.032 1.00 92.19 232 PRO A N 1
ATOM 1770 C CA . PRO A 1 232 ? 3.108 0.020 -7.121 1.00 92.19 232 PRO A CA 1
ATOM 1771 C C . PRO A 1 232 ? 3.445 1.325 -7.859 1.00 92.19 232 PRO A C 1
ATOM 1773 O O . PRO A 1 232 ? 4.542 1.863 -7.710 1.00 92.19 232 PRO A O 1
ATOM 1776 N N . THR A 1 233 ? 2.503 1.881 -8.624 1.00 92.00 233 THR A N 1
ATOM 1777 C CA . THR A 1 233 ? 2.619 3.215 -9.231 1.00 92.00 233 THR A CA 1
ATOM 1778 C C . THR A 1 233 ? 2.324 4.348 -8.241 1.00 92.00 233 THR A C 1
ATOM 1780 O O . THR A 1 233 ? 2.758 5.483 -8.453 1.00 92.00 233 THR A O 1
ATOM 1783 N N . CYS A 1 234 ? 1.653 4.061 -7.124 1.00 93.62 234 CYS A N 1
ATOM 1784 C CA . CYS A 1 234 ? 1.358 5.026 -6.075 1.00 93.62 234 CYS A CA 1
ATOM 1785 C C . CYS A 1 234 ? 2.497 5.134 -5.046 1.00 93.62 234 CYS A C 1
ATOM 1787 O O . CYS A 1 234 ? 3.397 4.301 -4.920 1.00 93.62 234 CYS A O 1
ATOM 1789 N N . THR A 1 235 ? 2.462 6.211 -4.277 1.00 92.81 235 THR A N 1
ATOM 1790 C CA . THR A 1 235 ? 3.238 6.414 -3.059 1.00 92.81 235 THR A CA 1
ATOM 1791 C C . THR A 1 235 ? 2.264 6.391 -1.891 1.00 92.81 235 THR A C 1
ATOM 1793 O O . THR A 1 235 ? 1.362 7.223 -1.822 1.00 92.81 235 THR A O 1
ATOM 1796 N N . VAL A 1 236 ? 2.457 5.448 -0.968 1.00 95.12 236 VAL A N 1
ATOM 1797 C CA . VAL A 1 236 ? 1.696 5.389 0.283 1.00 95.12 236 VAL A CA 1
ATOM 1798 C C . VAL A 1 236 ? 2.505 6.089 1.367 1.00 95.12 236 VAL A C 1
ATOM 1800 O O . VAL A 1 236 ? 3.485 5.546 1.880 1.00 95.12 236 VAL A O 1
ATOM 1803 N N . ARG A 1 237 ? 2.131 7.326 1.688 1.00 93.75 237 ARG A N 1
ATOM 1804 C CA . ARG A 1 237 ? 2.759 8.093 2.766 1.00 93.75 237 ARG A CA 1
ATOM 1805 C C . ARG A 1 237 ? 2.108 7.733 4.093 1.00 93.75 237 ARG A C 1
ATOM 1807 O O . ARG A 1 237 ? 0.952 7.323 4.131 1.00 93.75 237 ARG A O 1
ATOM 1814 N N . HIS A 1 238 ? 2.848 7.930 5.173 1.00 92.94 238 HIS A N 1
ATOM 1815 C CA . HIS A 1 238 ? 2.375 7.678 6.527 1.00 92.94 238 HIS A CA 1
ATOM 1816 C C . HIS A 1 238 ? 2.788 8.818 7.457 1.00 92.94 238 HIS A C 1
ATOM 1818 O O . HIS A 1 238 ? 3.775 9.500 7.170 1.00 92.94 238 HIS A O 1
ATOM 1824 N N . GLU A 1 239 ? 2.046 9.036 8.541 1.00 91.44 239 GLU A N 1
ATOM 1825 C CA . GLU A 1 239 ? 2.397 9.985 9.609 1.00 91.44 239 GLU A CA 1
ATOM 1826 C C . GLU A 1 239 ? 2.652 11.420 9.108 1.00 91.44 239 GLU A C 1
ATOM 1828 O O . GLU A 1 239 ? 3.567 12.113 9.563 1.00 91.44 239 GLU A O 1
ATOM 1833 N N . GLN A 1 240 ? 1.881 11.882 8.119 1.00 89.31 240 GLN A N 1
ATOM 1834 C CA . GLN A 1 240 ? 2.084 13.215 7.550 1.00 89.31 240 GLN A CA 1
ATOM 1835 C C . GLN A 1 240 ? 1.513 14.282 8.490 1.00 89.31 240 GLN A C 1
ATOM 1837 O O . GLN A 1 240 ? 0.310 14.327 8.739 1.00 89.31 240 GLN A O 1
ATOM 1842 N N . THR A 1 241 ? 2.377 15.156 9.005 1.00 87.69 241 THR A N 1
ATOM 1843 C CA . THR A 1 241 ? 1.970 16.281 9.856 1.00 87.69 241 THR A CA 1
ATOM 1844 C C . THR A 1 241 ? 1.398 17.425 9.017 1.00 87.69 241 THR A C 1
ATOM 1846 O O . THR A 1 241 ? 2.044 17.900 8.082 1.00 87.69 241 THR A O 1
ATOM 1849 N N . GLY A 1 242 ? 0.219 17.901 9.403 1.00 84.62 242 GLY A N 1
ATOM 1850 C CA . GLY A 1 242 ? -0.472 19.071 8.870 1.00 84.62 242 GLY A CA 1
ATOM 1851 C C . GLY A 1 242 ? -1.034 19.955 9.985 1.00 84.62 242 GLY A C 1
ATOM 1852 O O . GLY A 1 242 ? -0.802 19.723 11.176 1.00 84.62 242 GLY A O 1
ATOM 1853 N N . ILE A 1 243 ? -1.783 20.988 9.603 1.00 83.94 243 ILE A N 1
ATOM 1854 C CA . ILE A 1 243 ? -2.430 21.910 10.555 1.00 83.94 243 ILE A CA 1
ATOM 1855 C C . ILE A 1 243 ? -3.429 21.181 11.480 1.00 83.94 243 ILE A C 1
ATOM 1857 O O . ILE A 1 243 ? -3.407 21.438 12.686 1.00 83.94 243 ILE A O 1
ATOM 1861 N N . PRO A 1 244 ? -4.283 20.262 10.987 1.00 80.69 244 PRO A N 1
ATOM 1862 C CA . PRO A 1 244 ? -5.262 19.540 11.793 1.00 80.69 244 PRO A CA 1
ATOM 1863 C C . PRO A 1 244 ? -4.666 18.388 12.611 1.00 80.69 244 PRO A C 1
ATOM 1865 O O . PRO A 1 244 ? -5.402 17.688 13.304 1.00 80.69 244 PRO A O 1
ATOM 1868 N N . GLY A 1 245 ? -3.357 18.147 12.524 1.00 89.81 245 GLY A N 1
ATOM 1869 C CA . GLY A 1 245 ? -2.678 17.072 13.237 1.00 89.81 245 GLY A CA 1
ATOM 1870 C C . GLY A 1 245 ? -1.905 16.163 12.296 1.00 89.81 245 GLY A C 1
ATOM 1871 O O . GLY A 1 245 ? -1.347 16.616 11.302 1.00 89.81 245 GLY A O 1
ATOM 1872 N N . ARG A 1 246 ? -1.833 14.882 12.638 1.00 92.75 246 ARG A N 1
ATOM 1873 C CA . ARG A 1 246 ? -1.022 13.900 11.929 1.00 92.75 246 ARG A CA 1
ATOM 1874 C C . ARG A 1 246 ? -1.933 12.860 11.295 1.00 92.75 246 ARG A C 1
ATOM 1876 O O . ARG A 1 246 ? -2.687 12.217 12.011 1.00 92.75 246 ARG A O 1
ATOM 1883 N N . LEU A 1 247 ? -1.845 12.743 9.977 1.00 92.50 247 LEU A N 1
ATOM 1884 C CA . LEU A 1 247 ? -2.576 11.761 9.185 1.00 92.50 247 LEU A CA 1
ATOM 1885 C C . LEU A 1 247 ? -1.877 10.402 9.238 1.00 92.50 247 LEU A C 1
ATOM 1887 O O . LEU A 1 247 ? -0.663 10.339 9.021 1.00 92.50 247 LEU A O 1
ATOM 1891 N N . ASP A 1 248 ? -2.654 9.333 9.406 1.00 96.75 248 ASP A N 1
ATOM 1892 C CA . ASP A 1 248 ? -2.121 7.973 9.450 1.00 96.75 248 ASP A CA 1
ATOM 1893 C C . ASP A 1 248 ? -1.614 7.513 8.078 1.00 96.75 248 ASP A C 1
ATOM 1895 O O . ASP A 1 248 ? -0.429 7.208 7.950 1.00 96.75 248 ASP A O 1
ATOM 1899 N N . LEU A 1 249 ? -2.452 7.475 7.031 1.00 97.81 249 LEU A N 1
ATOM 1900 C CA . LEU A 1 249 ? -2.029 7.067 5.681 1.00 97.81 249 LEU A CA 1
ATOM 1901 C C . LEU A 1 249 ? -2.610 7.956 4.567 1.00 97.81 249 LEU A C 1
ATOM 1903 O O . LEU A 1 249 ? -3.774 8.349 4.596 1.00 97.81 249 LEU A O 1
ATOM 1907 N N . GLU A 1 250 ? -1.803 8.215 3.537 1.00 97.44 250 GLU A N 1
ATOM 1908 C CA . GLU A 1 250 ? -2.184 8.924 2.304 1.00 97.44 250 GLU A CA 1
ATOM 1909 C C . GLU A 1 250 ? -1.732 8.120 1.085 1.00 97.44 250 GLU A C 1
ATOM 1911 O O . GLU A 1 250 ? -0.578 7.692 1.025 1.00 97.44 250 GLU A O 1
ATOM 1916 N N . ILE A 1 251 ? -2.610 7.945 0.098 1.00 96.88 251 ILE A N 1
ATOM 1917 C CA . ILE A 1 251 ? -2.277 7.305 -1.178 1.00 96.88 251 ILE A CA 1
ATOM 1918 C C . ILE A 1 251 ? -2.246 8.384 -2.256 1.00 96.88 251 ILE A C 1
ATOM 1920 O O . ILE A 1 251 ? -3.279 8.954 -2.609 1.00 96.88 251 ILE A O 1
ATOM 1924 N N . GLU A 1 252 ? -1.058 8.658 -2.790 1.00 95.12 252 GLU A N 1
ATOM 1925 C CA . GLU A 1 252 ? -0.858 9.642 -3.852 1.00 95.12 252 GLU A CA 1
ATOM 1926 C C . GLU A 1 252 ? -0.135 9.048 -5.060 1.00 95.12 252 GLU A C 1
ATOM 1928 O O . GLU A 1 252 ? 0.563 8.042 -4.969 1.00 95.12 252 GLU A O 1
ATOM 1933 N N . GLN A 1 253 ? -0.283 9.682 -6.212 1.00 91.94 253 GLN A N 1
ATOM 1934 C CA . GLN A 1 253 ? 0.370 9.296 -7.453 1.00 91.94 253 GLN A CA 1
ATOM 1935 C C . GLN A 1 253 ? 0.775 10.551 -8.219 1.00 91.94 253 GLN A C 1
ATOM 1937 O O . GLN A 1 253 ? 0.096 11.577 -8.156 1.00 91.94 253 GLN A O 1
ATOM 1942 N N . ILE A 1 254 ? 1.874 10.472 -8.967 1.00 86.25 254 ILE A N 1
ATOM 1943 C CA . ILE A 1 254 ? 2.240 11.532 -9.909 1.00 86.25 254 ILE A CA 1
ATOM 1944 C C . ILE A 1 254 ? 1.183 11.588 -11.007 1.00 86.25 254 ILE A C 1
ATOM 1946 O O . ILE A 1 254 ? 0.829 10.563 -11.582 1.00 86.25 254 ILE A O 1
ATOM 1950 N N . ASN A 1 255 ? 0.690 12.788 -11.300 1.00 84.62 255 ASN A N 1
ATOM 1951 C CA . ASN A 1 255 ? -0.198 13.012 -12.425 1.00 84.62 255 ASN A CA 1
ATOM 1952 C C . ASN A 1 255 ? 0.645 13.097 -13.708 1.00 84.62 255 ASN A C 1
ATOM 1954 O O . ASN A 1 255 ? 1.366 14.075 -13.887 1.00 84.62 255 ASN A O 1
ATOM 1958 N N . PRO A 1 256 ? 0.558 12.128 -14.628 1.00 74.06 256 PRO A N 1
ATOM 1959 C CA . PRO A 1 256 ? 1.369 12.150 -15.843 1.00 74.06 256 PRO A CA 1
ATOM 1960 C C . PRO A 1 256 ? 0.888 13.191 -16.860 1.00 74.06 256 PRO A C 1
ATOM 1962 O O . PRO A 1 256 ? 1.599 13.492 -17.812 1.00 74.06 256 PRO A O 1
ATOM 1965 N N . HIS A 1 257 ? -0.315 13.742 -16.678 1.00 78.44 257 HIS A N 1
ATOM 1966 C CA . HIS A 1 257 ? -0.911 14.728 -17.578 1.00 78.44 257 HIS A CA 1
ATOM 1967 C C . HIS A 1 257 ? -0.680 16.175 -17.132 1.00 78.44 257 HIS A C 1
ATOM 1969 O O . HIS A 1 257 ? -1.005 17.102 -17.873 1.00 78.44 257 HIS A O 1
ATOM 1975 N N . VAL A 1 258 ? -0.148 16.384 -15.926 1.00 78.75 258 VAL A N 1
ATOM 1976 C CA . VAL A 1 258 ? 0.115 17.710 -15.362 1.00 78.75 258 VAL A CA 1
ATOM 1977 C C . VAL A 1 258 ? 1.527 17.703 -14.804 1.00 78.75 258 VAL A C 1
ATOM 1979 O O . VAL A 1 258 ? 1.798 16.982 -13.850 1.00 78.75 258 VAL A O 1
ATOM 1982 N N . ASP A 1 259 ? 2.420 18.508 -15.379 1.00 74.81 259 ASP A N 1
ATOM 1983 C CA . ASP A 1 259 ? 3.804 18.584 -14.908 1.00 74.81 259 ASP A CA 1
ATOM 1984 C C . ASP A 1 259 ? 3.862 18.999 -13.428 1.00 74.81 259 ASP A C 1
ATOM 1986 O O . ASP A 1 259 ? 3.221 19.965 -13.006 1.00 74.81 259 ASP A O 1
ATOM 1990 N N . GLY A 1 260 ? 4.574 18.211 -12.620 1.00 75.12 260 GLY A N 1
ATOM 1991 C CA . GLY A 1 260 ? 4.606 18.342 -11.159 1.00 75.12 260 GLY A CA 1
ATOM 1992 C C . GLY A 1 260 ? 3.263 18.116 -10.444 1.00 75.12 260 GLY A C 1
ATOM 1993 O O . GLY A 1 260 ? 3.173 18.345 -9.237 1.00 75.12 260 GLY A O 1
ATOM 1994 N N . GLY A 1 261 ? 2.218 17.689 -11.154 1.00 84.75 261 GLY A N 1
ATOM 1995 C CA . GLY A 1 261 ? 0.902 17.420 -10.592 1.00 84.75 261 GLY A CA 1
ATOM 1996 C C . GLY A 1 261 ? 0.884 16.143 -9.755 1.00 84.75 261 GLY A C 1
ATOM 1997 O O . GLY A 1 261 ? 1.571 15.167 -10.054 1.00 84.75 261 GLY A O 1
ATOM 1998 N N . LEU A 1 262 ? 0.051 16.133 -8.717 1.00 89.94 262 LEU A N 1
ATOM 1999 C CA . LEU A 1 262 ? -0.203 14.966 -7.874 1.00 89.94 262 LEU A CA 1
ATOM 2000 C C . LEU A 1 262 ? -1.703 14.678 -7.850 1.00 89.94 262 LEU A C 1
ATOM 2002 O O . LEU A 1 262 ? -2.513 15.599 -7.741 1.00 89.94 262 LEU A O 1
ATOM 2006 N N . ILE A 1 263 ? -2.060 13.400 -7.924 1.00 93.00 263 ILE A N 1
ATOM 2007 C CA . ILE A 1 263 ? -3.401 12.905 -7.624 1.00 93.00 263 ILE A CA 1
ATOM 2008 C C . ILE A 1 263 ? -3.331 12.273 -6.240 1.00 93.00 263 ILE A C 1
ATOM 2010 O O . ILE A 1 263 ? -2.575 11.328 -6.029 1.00 93.00 263 ILE A O 1
ATOM 2014 N N . ARG A 1 264 ? -4.100 12.799 -5.288 1.00 95.19 264 ARG A N 1
ATOM 2015 C CA . ARG A 1 264 ? -4.237 12.221 -3.946 1.00 95.19 264 ARG A CA 1
ATOM 2016 C C . ARG A 1 264 ? -5.519 11.414 -3.914 1.00 95.19 264 ARG A C 1
ATOM 2018 O O . ARG A 1 264 ? -6.598 11.977 -3.775 1.00 95.19 264 ARG A O 1
ATOM 2025 N N . HIS A 1 265 ? -5.399 10.109 -4.110 1.00 97.06 265 HIS A N 1
ATOM 2026 C CA . HIS A 1 265 ? -6.542 9.214 -4.267 1.00 97.06 265 HIS A CA 1
ATOM 2027 C C . HIS A 1 265 ? -7.361 9.125 -2.981 1.00 97.06 265 HIS A C 1
ATOM 2029 O O . HIS A 1 265 ? -8.573 9.314 -3.009 1.00 97.06 265 HIS A O 1
ATOM 2035 N N . ALA A 1 266 ? -6.707 8.905 -1.839 1.00 98.19 266 ALA A N 1
ATOM 2036 C CA . ALA A 1 266 ? -7.407 8.769 -0.568 1.00 98.19 266 ALA A CA 1
ATOM 2037 C C . ALA A 1 266 ? -6.535 9.128 0.637 1.00 98.19 266 ALA A C 1
ATOM 2039 O O . ALA A 1 266 ? -5.318 8.921 0.626 1.00 98.19 266 ALA A O 1
ATOM 2040 N N . VAL A 1 267 ? -7.195 9.594 1.697 1.00 98.19 267 VAL A N 1
ATOM 2041 C CA . VAL A 1 267 ? -6.660 9.613 3.064 1.00 98.19 267 VAL A CA 1
ATOM 2042 C C . VAL A 1 267 ? -7.375 8.560 3.907 1.00 98.19 267 VAL A C 1
ATOM 2044 O O . VAL A 1 267 ? -8.594 8.391 3.812 1.00 98.19 267 VAL A O 1
ATOM 2047 N N . LEU A 1 268 ? -6.612 7.828 4.710 1.00 98.56 268 LEU A N 1
ATOM 2048 C CA . LEU A 1 268 ? -7.114 6.776 5.586 1.00 98.56 268 LEU A CA 1
ATOM 2049 C C . LEU A 1 268 ? -6.751 7.158 7.023 1.00 98.56 268 LEU A C 1
ATOM 2051 O O . LEU A 1 268 ? -5.571 7.207 7.365 1.00 98.56 268 LEU A O 1
ATOM 2055 N N . GLU A 1 269 ? -7.767 7.396 7.847 1.00 98.38 269 GLU A N 1
ATOM 2056 C CA . GLU A 1 269 ? -7.624 7.493 9.301 1.00 98.38 269 GLU A CA 1
ATOM 2057 C C . GLU A 1 269 ? -7.826 6.101 9.904 1.00 98.38 269 GLU A C 1
ATOM 2059 O O . GLU A 1 269 ? -8.792 5.406 9.579 1.00 98.38 269 GLU A O 1
ATOM 2064 N N . LEU A 1 270 ? -6.931 5.679 10.787 1.00 98.38 270 LEU A N 1
ATOM 2065 C CA . LEU A 1 270 ? -6.923 4.364 11.407 1.00 98.38 270 LEU A CA 1
ATOM 2066 C C . LEU A 1 270 ? -7.273 4.481 12.892 1.00 98.38 270 LEU A C 1
ATOM 2068 O O . LEU A 1 270 ? -6.863 5.407 13.592 1.00 98.38 270 LEU A O 1
ATOM 2072 N N . LYS A 1 271 ? -8.042 3.519 13.406 1.00 97.50 271 LYS A N 1
ATOM 2073 C CA . LYS A 1 271 ? -8.283 3.386 14.849 1.00 97.50 271 LYS A CA 1
ATOM 2074 C C . LYS A 1 271 ? -8.257 1.931 15.272 1.00 97.50 271 L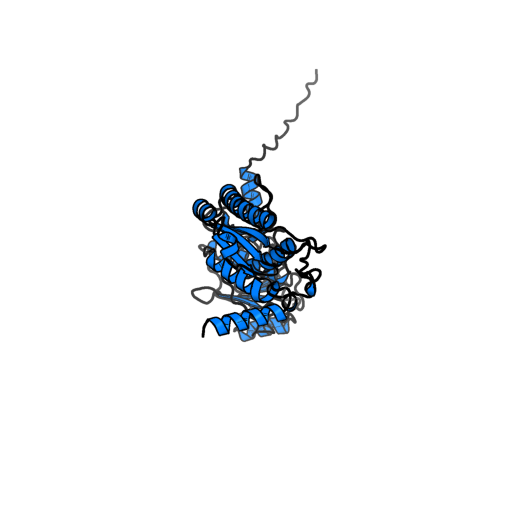YS A C 1
ATOM 2076 O O . LYS A 1 271 ? -8.973 1.102 14.710 1.00 97.50 271 LYS A O 1
ATOM 2081 N N . VAL A 1 272 ? -7.502 1.623 16.322 1.00 97.56 272 VAL A N 1
ATOM 2082 C CA . VAL A 1 272 ? -7.581 0.318 16.991 1.00 97.56 272 VAL A CA 1
ATOM 2083 C C . VAL A 1 272 ? -8.576 0.386 18.150 1.00 97.56 272 VAL A C 1
ATOM 2085 O O . VAL A 1 272 ? -8.311 0.999 19.187 1.00 97.56 272 VAL A O 1
ATOM 2088 N N . LEU A 1 273 ? -9.726 -0.274 18.000 1.00 97.69 273 LEU A N 1
ATOM 2089 C CA . LEU A 1 273 ? -10.729 -0.366 19.066 1.00 97.69 273 LEU A CA 1
ATOM 2090 C C . LEU A 1 273 ? -10.355 -1.521 19.993 1.00 97.69 273 LEU A C 1
ATOM 2092 O O . LEU A 1 273 ? -10.033 -2.604 19.525 1.00 97.69 273 LEU A O 1
ATOM 2096 N N . ARG A 1 274 ? -10.396 -1.337 21.313 1.00 96.50 274 ARG A N 1
ATOM 2097 C CA . ARG A 1 274 ? -9.904 -2.348 22.266 1.00 96.50 274 ARG A CA 1
ATOM 2098 C C . ARG A 1 274 ? -10.742 -2.379 23.529 1.00 96.50 274 ARG A C 1
ATOM 2100 O O . ARG A 1 274 ? -11.192 -1.341 23.993 1.00 96.50 274 ARG A O 1
ATOM 2107 N N . SER A 1 275 ? -10.915 -3.566 24.109 1.00 97.00 275 SER A N 1
ATOM 2108 C CA . SER A 1 275 ? -11.546 -3.708 25.433 1.00 97.00 275 SER A CA 1
ATOM 2109 C C . SER A 1 275 ? -10.552 -3.454 26.564 1.00 97.00 275 SER A C 1
ATOM 2111 O O . SER A 1 275 ? -10.936 -2.964 27.625 1.00 97.00 275 SER A O 1
ATOM 2113 N N . PHE A 1 276 ? -9.274 -3.767 26.334 1.00 97.69 276 PHE A N 1
ATOM 2114 C CA . PHE A 1 276 ? -8.198 -3.598 27.303 1.00 97.69 276 PHE A CA 1
ATOM 2115 C C . PHE A 1 276 ? -6.947 -3.019 26.636 1.00 97.69 276 PHE A C 1
ATOM 2117 O O . PHE A 1 276 ? -6.592 -3.386 25.515 1.00 97.69 276 PHE A O 1
ATOM 2124 N N . GLY A 1 277 ? -6.267 -2.117 27.343 1.00 95.00 277 GLY A N 1
ATOM 2125 C CA . GLY A 1 277 ? -4.943 -1.625 26.963 1.00 95.00 277 GLY A CA 1
ATOM 2126 C C . GLY A 1 277 ? -3.825 -2.644 27.223 1.00 95.00 277 GLY A C 1
ATOM 2127 O O . GLY A 1 277 ? -4.057 -3.747 27.723 1.00 95.00 277 GLY A O 1
ATOM 2128 N N . SER A 1 278 ? -2.580 -2.240 26.961 1.00 94.69 278 SER A N 1
ATOM 2129 C CA . SER A 1 278 ? -1.381 -3.085 27.108 1.00 94.69 278 SER A CA 1
ATOM 2130 C C . SER A 1 278 ? -1.041 -3.467 28.556 1.00 94.69 278 SER A C 1
ATOM 2132 O O . SER A 1 278 ? -0.203 -4.335 28.808 1.00 94.69 278 SER A O 1
ATOM 2134 N N . THR A 1 279 ? -1.677 -2.835 29.536 1.00 94.88 279 THR A N 1
ATOM 2135 C CA . THR A 1 279 ? -1.541 -3.140 30.969 1.00 94.88 279 THR A CA 1
ATOM 2136 C C . THR A 1 279 ? -2.740 -3.906 31.526 1.00 94.88 279 THR A C 1
ATOM 2138 O O . THR A 1 279 ? -2.790 -4.167 32.725 1.00 94.88 279 THR A O 1
ATOM 2141 N N . GLY A 1 280 ? -3.728 -4.229 30.684 1.00 94.50 280 GLY A N 1
ATOM 2142 C CA . GLY A 1 280 ? -4.999 -4.812 31.111 1.00 94.50 280 GLY A CA 1
ATOM 2143 C C . GLY A 1 280 ? -6.012 -3.811 31.663 1.00 94.50 280 GLY A C 1
ATOM 2144 O O . GLY A 1 280 ? -7.082 -4.219 32.108 1.00 94.50 280 GLY A O 1
ATOM 2145 N N . THR A 1 281 ? -5.713 -2.509 31.626 1.00 96.81 281 THR A N 1
ATOM 2146 C CA . THR A 1 281 ? -6.685 -1.466 31.975 1.00 96.81 281 THR A CA 1
ATOM 2147 C C . THR A 1 281 ? -7.849 -1.507 30.992 1.00 96.81 281 THR A C 1
ATOM 2149 O O . THR A 1 281 ? -7.634 -1.454 29.780 1.00 96.81 281 THR A O 1
ATOM 2152 N N . LYS A 1 282 ? -9.077 -1.603 31.510 1.00 97.31 282 LYS A N 1
ATOM 2153 C CA . LYS A 1 282 ? -10.292 -1.593 30.693 1.00 97.31 282 LYS A CA 1
ATOM 2154 C C . LYS A 1 282 ? -10.466 -0.228 30.023 1.00 97.31 282 LYS A C 1
ATOM 2156 O O . LYS A 1 282 ? -10.335 0.797 30.686 1.00 97.31 282 LYS A O 1
ATOM 2161 N N . VAL A 1 283 ? -10.787 -0.235 28.735 1.00 96.44 283 VAL A N 1
ATOM 2162 C CA . VAL A 1 283 ? -11.180 0.964 27.983 1.00 96.44 283 VAL A CA 1
ATOM 2163 C C . VAL A 1 283 ? -12.694 1.114 28.062 1.00 96.44 283 VAL A C 1
ATOM 2165 O O . VAL A 1 283 ? -13.418 0.117 28.006 1.00 96.44 283 VAL A O 1
ATOM 2168 N N . SER A 1 284 ? -13.178 2.341 28.263 1.00 95.88 284 SER A N 1
ATOM 2169 C CA . SER A 1 284 ? -14.614 2.584 28.371 1.00 95.88 284 SER A CA 1
ATOM 2170 C C . SER A 1 284 ? -15.276 2.667 26.993 1.00 95.88 284 SER A C 1
ATOM 2172 O O . SER A 1 284 ? -14.659 3.061 25.999 1.00 95.88 284 SER A O 1
ATOM 2174 N N . ASP A 1 285 ? -16.564 2.331 26.934 1.00 93.94 285 ASP A N 1
ATOM 2175 C CA . ASP A 1 285 ? -17.341 2.478 25.700 1.00 93.94 285 ASP A CA 1
ATOM 2176 C C . ASP A 1 285 ? -17.435 3.955 25.293 1.00 93.94 285 ASP A C 1
ATOM 2178 O O . ASP A 1 285 ? -17.342 4.272 24.114 1.00 93.94 285 ASP A O 1
ATOM 2182 N N . SER A 1 286 ? -17.521 4.870 26.267 1.00 95.94 286 SER A N 1
ATOM 2183 C CA . SER A 1 286 ? -17.525 6.315 26.013 1.00 95.94 286 SER A CA 1
ATOM 2184 C C . SER A 1 286 ? -16.244 6.786 25.324 1.00 95.94 286 SER A C 1
ATOM 2186 O O . SER A 1 286 ? -16.324 7.588 24.397 1.00 95.94 286 SER A O 1
ATOM 2188 N N . ASP A 1 287 ? -15.078 6.283 25.743 1.00 95.69 287 ASP A N 1
ATOM 2189 C CA . ASP A 1 287 ? -13.805 6.612 25.089 1.00 95.69 287 ASP A CA 1
ATOM 2190 C C . ASP A 1 287 ? -13.790 6.083 23.653 1.00 95.69 287 ASP A C 1
ATOM 2192 O O . ASP A 1 287 ? -13.397 6.791 22.732 1.00 95.69 287 ASP A O 1
ATOM 2196 N N . THR A 1 288 ? -14.294 4.862 23.450 1.00 95.31 288 THR A N 1
ATOM 2197 C CA . THR A 1 288 ? -14.387 4.243 22.120 1.00 95.31 288 THR A CA 1
ATOM 2198 C C . THR A 1 288 ? -15.281 5.064 21.186 1.00 95.31 288 THR A C 1
ATOM 2200 O O . THR A 1 288 ? -14.887 5.352 20.058 1.00 95.31 288 THR A O 1
ATOM 2203 N N . LEU A 1 289 ? -16.462 5.489 21.652 1.00 97.00 289 LEU A N 1
ATOM 2204 C CA . LEU A 1 289 ? -17.380 6.322 20.869 1.00 97.00 289 LEU A CA 1
ATOM 2205 C C . LEU A 1 289 ? -16.749 7.676 20.511 1.00 97.00 289 LEU A C 1
ATOM 2207 O O . LEU A 1 289 ? -16.879 8.120 19.369 1.00 97.00 289 LEU A O 1
ATOM 2211 N N . ALA A 1 290 ? -16.043 8.301 21.460 1.00 97.50 290 ALA A N 1
ATOM 2212 C CA . ALA A 1 290 ? -15.348 9.567 21.247 1.00 97.50 290 ALA A CA 1
ATOM 2213 C C . ALA A 1 290 ? -14.186 9.438 20.249 1.00 97.50 290 ALA A C 1
ATOM 2215 O O . ALA A 1 290 ? -14.010 10.310 19.400 1.00 97.50 290 ALA A O 1
ATOM 2216 N N . TRP A 1 291 ? -13.417 8.345 20.302 1.00 96.62 291 TRP A N 1
ATOM 2217 C CA . TRP A 1 291 ? -12.350 8.079 19.331 1.00 96.62 291 TRP A CA 1
ATOM 2218 C C . TRP A 1 291 ? -12.890 7.884 17.916 1.00 96.62 291 TRP A C 1
ATOM 2220 O O . TRP A 1 291 ? -12.291 8.389 16.969 1.00 96.62 291 TRP A O 1
ATOM 2230 N N . VAL A 1 292 ? -14.026 7.196 17.767 1.00 98.25 292 VAL A N 1
ATOM 2231 C CA . VAL A 1 292 ? -14.681 7.011 16.464 1.00 98.25 292 VAL A CA 1
ATOM 2232 C C . VAL A 1 292 ? -15.215 8.343 15.918 1.00 98.25 292 VAL A C 1
ATOM 2234 O O . VAL A 1 292 ? -14.954 8.652 14.759 1.00 98.25 292 VAL A O 1
ATOM 2237 N N . ASP A 1 293 ? -15.887 9.171 16.731 1.00 98.56 293 ASP A N 1
ATOM 2238 C CA . ASP A 1 293 ? -16.333 10.518 16.310 1.00 98.56 293 ASP A CA 1
ATOM 2239 C C . ASP A 1 293 ? -15.150 11.400 15.883 1.00 98.56 293 ASP A C 1
ATOM 2241 O O . ASP A 1 293 ? -15.173 11.984 14.796 1.00 98.56 293 ASP A O 1
ATOM 2245 N N . SER A 1 294 ? -14.081 11.425 16.688 1.00 98.06 294 SER A N 1
ATOM 2246 C CA . SER A 1 294 ? -12.852 12.153 16.359 1.00 98.06 294 SER A CA 1
ATOM 2247 C C . SER A 1 294 ? -12.250 11.674 15.040 1.00 98.06 294 SER A C 1
ATOM 2249 O O . SER A 1 294 ? -11.923 12.500 14.191 1.00 98.06 294 SER A O 1
ATOM 2251 N N . GLY A 1 295 ? -12.162 10.356 14.832 1.00 98.19 295 GLY A N 1
ATOM 2252 C CA . GLY A 1 295 ? -11.600 9.773 13.615 1.00 98.19 295 GLY A CA 1
ATOM 2253 C C . GLY A 1 295 ? -12.344 10.201 12.347 1.00 98.19 295 GLY A C 1
ATOM 2254 O O . GLY A 1 295 ? -11.713 10.545 11.352 1.00 98.19 295 GLY A O 1
ATOM 2255 N N . VAL A 1 296 ? -13.680 10.280 12.387 1.00 98.75 296 VAL A N 1
ATOM 2256 C CA . VAL A 1 296 ? -14.476 10.774 11.246 1.00 98.75 296 VAL A CA 1
ATOM 2257 C C . VAL A 1 296 ? -14.130 12.229 10.921 1.00 98.75 296 VAL A C 1
ATOM 2259 O O . VAL A 1 296 ? -13.925 12.583 9.758 1.00 98.75 296 VAL A O 1
ATOM 2262 N N . ARG A 1 297 ? -14.033 13.086 11.943 1.00 98.62 297 ARG A N 1
ATOM 2263 C CA . ARG A 1 297 ? -13.694 14.507 11.758 1.00 98.62 297 ARG A CA 1
ATOM 2264 C C . ARG A 1 297 ? -12.270 14.689 11.247 1.00 98.62 297 ARG A C 1
ATOM 2266 O O . ARG A 1 297 ? -12.043 15.537 10.387 1.00 98.62 297 ARG A O 1
ATOM 2273 N N . GLN A 1 298 ? -11.331 13.899 11.761 1.00 98.12 298 GLN A N 1
ATOM 2274 C CA . GLN A 1 298 ? -9.936 13.899 11.329 1.00 98.12 298 GLN A CA 1
ATOM 2275 C C . GLN A 1 298 ? -9.817 13.490 9.860 1.00 98.12 298 GLN A C 1
ATOM 2277 O O . GLN A 1 298 ? -9.266 14.259 9.078 1.00 98.12 298 GLN A O 1
ATOM 2282 N N . ALA A 1 299 ? -10.424 12.368 9.458 1.00 98.38 299 ALA A N 1
ATOM 2283 C CA . ALA A 1 299 ? -10.411 11.901 8.071 1.00 98.38 299 ALA A CA 1
ATOM 2284 C C . ALA A 1 299 ? -10.936 12.966 7.089 1.00 98.38 299 ALA A C 1
ATOM 2286 O O . ALA A 1 299 ? -10.304 13.236 6.067 1.00 98.38 299 ALA A O 1
ATOM 2287 N N . ALA A 1 300 ? -12.059 13.616 7.420 1.00 98.56 300 ALA A N 1
ATOM 2288 C CA . ALA A 1 300 ? -12.611 14.705 6.614 1.00 98.56 300 ALA A CA 1
ATOM 2289 C C . ALA A 1 300 ? -11.659 15.909 6.537 1.00 98.56 300 ALA A C 1
ATOM 2291 O O . ALA A 1 300 ? -11.363 16.399 5.450 1.00 98.56 300 ALA A O 1
ATOM 2292 N N . SER A 1 301 ? -11.140 16.351 7.686 1.00 97.94 301 SER A N 1
ATOM 2293 C CA . SER A 1 301 ? -10.230 17.496 7.775 1.00 97.94 301 SER A CA 1
ATOM 2294 C C . SER A 1 301 ? -8.941 17.270 6.981 1.00 97.94 301 SER A C 1
ATOM 2296 O O . SER A 1 301 ? -8.513 18.146 6.231 1.00 97.94 301 SER A O 1
ATOM 2298 N N . TYR A 1 302 ? -8.352 16.073 7.080 1.00 97.69 302 TYR A N 1
ATOM 2299 C CA . TYR A 1 302 ? -7.162 15.710 6.314 1.00 97.69 302 TYR A CA 1
ATOM 2300 C C . TYR A 1 302 ? -7.454 15.666 4.817 1.00 97.69 302 TYR A C 1
ATOM 2302 O O . TYR A 1 302 ? -6.674 16.203 4.037 1.00 97.69 302 TYR A O 1
ATOM 2310 N N . ARG A 1 303 ? -8.586 15.101 4.384 1.00 97.75 303 ARG A N 1
ATOM 2311 C CA . ARG A 1 303 ? -8.955 15.110 2.962 1.00 97.75 303 ARG A CA 1
ATOM 2312 C C . ARG A 1 303 ? -9.054 16.531 2.424 1.00 97.75 303 ARG A C 1
ATOM 2314 O O . ARG A 1 303 ? -8.490 16.809 1.367 1.00 97.75 303 ARG A O 1
ATOM 2321 N N . ASP A 1 304 ? -9.737 17.411 3.148 1.00 97.56 304 ASP A N 1
ATOM 2322 C CA . ASP A 1 304 ? -9.987 18.785 2.715 1.00 97.56 304 ASP A CA 1
ATOM 2323 C C . ASP A 1 304 ? -8.689 19.613 2.684 1.00 97.56 304 ASP A C 1
ATOM 2325 O O . ASP A 1 304 ? -8.441 20.327 1.714 1.00 97.56 304 ASP A O 1
ATOM 2329 N N . GLU A 1 305 ? -7.815 19.472 3.689 1.00 95.56 305 GLU A N 1
ATOM 2330 C CA . GLU A 1 305 ? -6.496 20.127 3.713 1.00 95.56 305 GLU A CA 1
ATOM 2331 C C . GLU A 1 305 ? -5.594 19.637 2.573 1.00 95.56 305 GLU A C 1
ATOM 2333 O O . GLU A 1 305 ? -4.889 20.424 1.935 1.00 95.56 305 GLU A O 1
ATOM 2338 N N . ARG A 1 306 ? -5.591 18.325 2.320 1.00 93.50 306 ARG A N 1
ATOM 2339 C CA . ARG A 1 306 ? -4.704 17.696 1.336 1.00 93.50 306 ARG A CA 1
ATOM 2340 C C . ARG A 1 306 ? -5.249 17.795 -0.089 1.00 93.50 306 ARG A C 1
ATOM 2342 O O . ARG A 1 306 ? -4.479 17.660 -1.041 1.00 93.50 306 ARG A O 1
ATOM 2349 N N . GLY A 1 307 ? -6.545 18.045 -0.257 1.00 95.25 307 GLY A N 1
ATOM 2350 C CA . GLY A 1 307 ? -7.228 17.963 -1.547 1.00 95.25 307 GLY A CA 1
ATOM 2351 C C . GLY A 1 307 ? -7.283 16.529 -2.076 1.00 95.25 307 GLY A C 1
ATOM 2352 O O . GLY A 1 307 ? -7.053 16.308 -3.265 1.00 95.25 307 GLY A O 1
ATOM 2353 N N . ALA A 1 308 ? -7.502 15.553 -1.190 1.00 96.62 308 ALA A N 1
ATOM 2354 C CA . ALA A 1 308 ? -7.656 14.155 -1.579 1.00 96.62 308 ALA A CA 1
ATOM 2355 C C . ALA A 1 308 ? -9.061 13.874 -2.132 1.00 96.62 308 ALA A C 1
ATOM 2357 O O . ALA A 1 308 ? -10.035 14.516 -1.739 1.00 96.62 308 ALA A O 1
ATOM 2358 N N . LEU A 1 309 ? -9.171 12.905 -3.042 1.00 97.50 309 LEU A N 1
ATOM 2359 C CA . LEU A 1 309 ? -10.435 12.557 -3.698 1.00 97.50 309 LEU A CA 1
ATOM 2360 C C . LEU A 1 309 ? -11.400 11.827 -2.755 1.00 97.50 309 LEU A C 1
ATOM 2362 O O . LEU A 1 309 ? -12.613 11.955 -2.908 1.00 97.50 309 LEU A O 1
ATOM 2366 N N . ALA A 1 310 ? -10.872 11.085 -1.781 1.00 98.31 310 ALA A N 1
ATOM 2367 C CA . ALA A 1 310 ? -11.661 10.291 -0.850 1.00 98.31 310 ALA A CA 1
ATOM 2368 C C . ALA A 1 310 ? -11.096 10.312 0.580 1.00 98.31 310 ALA A C 1
ATOM 2370 O O . ALA A 1 310 ? -9.909 10.568 0.798 1.00 98.31 310 ALA A O 1
ATOM 2371 N N . ALA A 1 311 ? -11.961 10.020 1.553 1.00 98.62 311 ALA A N 1
ATOM 2372 C CA . ALA A 1 311 ? -11.624 9.884 2.968 1.00 98.62 311 ALA A CA 1
ATOM 2373 C C . ALA A 1 311 ? -12.304 8.649 3.552 1.00 98.62 311 ALA A C 1
ATOM 2375 O O . ALA A 1 311 ? -13.483 8.417 3.287 1.00 98.62 311 ALA A O 1
ATOM 2376 N N . THR A 1 312 ? -11.599 7.912 4.405 1.00 98.75 312 THR A N 1
ATOM 2377 C CA . THR A 1 312 ? -12.188 6.790 5.141 1.00 98.75 312 THR A CA 1
ATOM 2378 C C . THR A 1 312 ? -11.666 6.716 6.570 1.00 98.75 312 THR A C 1
ATOM 2380 O O . THR A 1 312 ? -10.492 6.989 6.824 1.00 98.75 312 THR A O 1
ATOM 2383 N N . LEU A 1 313 ? -12.535 6.293 7.489 1.00 98.69 313 LEU A N 1
ATOM 2384 C CA . LEU A 1 313 ? -12.162 5.820 8.819 1.00 98.69 313 LEU A CA 1
ATOM 2385 C C . LEU A 1 313 ? -12.146 4.287 8.825 1.00 98.69 313 LEU A C 1
ATOM 2387 O O . LEU A 1 313 ? -13.165 3.635 8.584 1.00 98.69 313 LEU A O 1
ATOM 2391 N N . CYS A 1 314 ? -10.986 3.722 9.139 1.00 98.56 314 CYS A N 1
ATOM 2392 C CA . CYS A 1 314 ? -10.740 2.289 9.192 1.00 98.56 314 CYS A CA 1
ATOM 2393 C C . CYS A 1 314 ? -10.534 1.839 10.644 1.00 98.56 314 CYS A C 1
ATOM 2395 O O . CYS A 1 314 ? -9.517 2.144 11.270 1.00 98.56 314 CYS A O 1
ATOM 2397 N N . CYS A 1 315 ? -11.484 1.080 11.188 1.00 98.50 315 CYS A N 1
ATOM 2398 C CA . CYS A 1 315 ? -11.401 0.549 12.545 1.00 98.50 315 CYS A CA 1
ATOM 2399 C C . CYS A 1 315 ? -10.932 -0.909 12.568 1.00 98.50 315 CYS A C 1
ATOM 2401 O O . CYS A 1 315 ? -11.584 -1.792 12.019 1.00 98.50 315 CYS A O 1
ATOM 2403 N N . PHE A 1 316 ? -9.852 -1.184 13.293 1.00 98.12 316 PHE A N 1
ATOM 2404 C CA . PHE A 1 316 ? -9.392 -2.539 13.592 1.00 98.12 316 PHE A CA 1
ATOM 2405 C C . PHE A 1 316 ? -9.865 -2.903 14.994 1.00 98.12 316 PHE A C 1
ATOM 2407 O O . PHE A 1 316 ? -9.349 -2.421 16.003 1.00 98.12 316 PHE A O 1
ATOM 2414 N N . ASP A 1 317 ? -10.925 -3.699 15.049 1.00 97.81 317 ASP A N 1
ATOM 2415 C CA . ASP A 1 317 ? -11.642 -4.018 16.270 1.00 97.81 317 ASP A CA 1
ATOM 2416 C C . ASP A 1 317 ? -10.976 -5.196 16.986 1.00 97.81 317 ASP A C 1
ATOM 2418 O O . ASP A 1 317 ? -11.031 -6.335 16.542 1.00 97.81 317 ASP A O 1
ATOM 2422 N N . MET A 1 318 ? -10.330 -4.913 18.108 1.00 97.62 318 MET A N 1
ATOM 2423 C CA . MET A 1 318 ? -9.679 -5.863 19.009 1.00 97.62 318 MET A CA 1
ATOM 2424 C C . MET A 1 318 ? -10.467 -6.027 20.320 1.00 97.62 318 MET A C 1
ATOM 2426 O O . MET A 1 318 ? -9.914 -6.403 21.359 1.00 97.62 318 MET A O 1
ATOM 2430 N N . ARG A 1 319 ? -11.761 -5.689 20.337 1.00 97.19 319 ARG A N 1
ATOM 2431 C CA . ARG A 1 319 ? -12.613 -5.865 21.520 1.00 97.19 319 ARG A CA 1
ATOM 2432 C C . ARG A 1 319 ? -12.985 -7.334 21.726 1.00 97.19 319 ARG A C 1
ATOM 2434 O O . ARG A 1 319 ? -13.050 -8.124 20.790 1.00 97.19 319 ARG A O 1
ATOM 2441 N N . THR A 1 320 ? -13.305 -7.701 22.964 1.00 95.69 320 THR A N 1
ATOM 2442 C CA . THR A 1 320 ? -13.765 -9.061 23.311 1.00 95.69 320 THR A CA 1
ATOM 2443 C C . THR A 1 320 ? -15.061 -9.452 22.604 1.00 95.69 320 THR A C 1
ATOM 2445 O O . THR A 1 320 ? -15.341 -10.633 22.445 1.00 95.69 320 THR A O 1
ATOM 2448 N N . VAL A 1 321 ? -15.869 -8.461 22.220 1.00 91.88 321 VAL A N 1
ATOM 2449 C CA . VAL A 1 321 ? -17.098 -8.626 21.445 1.00 91.88 321 VAL A CA 1
ATOM 2450 C C . VAL A 1 321 ? -17.086 -7.573 20.347 1.00 91.88 321 VAL A C 1
ATOM 2452 O O . VAL A 1 321 ? -17.050 -6.379 20.648 1.00 91.88 321 VAL A O 1
ATOM 2455 N N . SER A 1 322 ? -17.114 -8.011 19.089 1.00 90.31 322 SER A N 1
ATOM 2456 C CA . SER A 1 322 ? -17.274 -7.092 17.966 1.00 90.31 322 SER A CA 1
ATOM 2457 C C . SER A 1 322 ? -18.739 -6.779 17.725 1.00 90.31 322 SER A C 1
ATOM 2459 O O . SER A 1 322 ? -19.594 -7.661 17.756 1.00 90.31 322 SER A O 1
ATOM 2461 N N . THR A 1 323 ? -19.009 -5.516 17.422 1.00 91.19 323 THR A N 1
ATOM 2462 C CA . THR A 1 323 ? -20.308 -5.055 16.920 1.00 91.19 323 THR A CA 1
ATOM 2463 C C . THR A 1 323 ? -20.314 -4.927 15.395 1.00 91.19 323 THR A C 1
ATOM 2465 O O . THR A 1 323 ? -21.294 -4.449 14.830 1.00 91.19 323 THR A O 1
ATOM 2468 N N . GLY A 1 324 ? -19.220 -5.306 14.719 1.00 91.62 324 GLY A N 1
ATOM 2469 C CA . GLY A 1 324 ? -19.030 -5.048 13.293 1.00 91.62 324 GLY A CA 1
ATOM 2470 C C . GLY A 1 324 ? -19.252 -3.571 12.966 1.00 91.62 324 GLY A C 1
ATOM 2471 O O . GLY A 1 324 ? -18.889 -2.693 13.748 1.00 91.62 324 GLY A O 1
ATOM 2472 N N . GLU A 1 325 ? -19.928 -3.300 11.852 1.00 93.62 325 GLU A N 1
ATOM 2473 C CA . GLU A 1 325 ? -20.232 -1.933 11.415 1.00 93.62 325 GLU A CA 1
ATOM 2474 C C . GLU A 1 325 ? -21.183 -1.173 12.356 1.00 93.62 325 GLU A C 1
ATOM 2476 O O . GLU A 1 325 ? -21.265 0.048 12.257 1.00 93.62 325 GLU A O 1
ATOM 2481 N N . ALA A 1 326 ? -21.870 -1.835 13.297 1.00 95.31 326 ALA A N 1
ATOM 2482 C CA . ALA A 1 326 ? -22.715 -1.144 14.276 1.00 95.31 326 ALA A CA 1
ATOM 2483 C C . ALA A 1 326 ? -21.901 -0.295 15.275 1.00 95.31 326 ALA A C 1
ATOM 2485 O O . ALA A 1 326 ? -22.463 0.546 15.971 1.00 95.31 326 ALA A O 1
ATOM 2486 N N . CYS A 1 327 ? -20.564 -0.440 15.325 1.00 95.38 327 CYS A N 1
ATOM 2487 C CA . CYS A 1 327 ? -19.714 0.483 16.095 1.00 95.38 327 CYS A CA 1
ATOM 2488 C C . CYS A 1 327 ? -19.778 1.934 15.590 1.00 95.38 327 CYS A C 1
ATOM 2490 O O . CYS A 1 327 ? -19.339 2.837 16.300 1.00 95.38 327 CYS A O 1
ATOM 2492 N N . PHE A 1 328 ? -20.316 2.150 14.387 1.00 98.25 328 PHE A N 1
ATOM 2493 C CA . PHE A 1 328 ? -20.427 3.458 13.763 1.00 98.25 328 PHE A CA 1
ATOM 2494 C C . PHE A 1 328 ? -21.807 4.101 13.885 1.00 98.25 328 PHE A C 1
ATOM 2496 O O . PHE A 1 328 ? -21.984 5.219 13.407 1.00 98.25 328 PHE A O 1
ATOM 2503 N N . ASP A 1 329 ? -22.799 3.430 14.476 1.00 98.25 329 ASP A N 1
ATOM 2504 C CA . ASP A 1 329 ? -24.196 3.883 14.433 1.00 98.25 329 ASP A CA 1
ATOM 2505 C C . ASP A 1 329 ? -24.384 5.316 14.956 1.00 98.25 329 ASP A C 1
ATOM 2507 O O . ASP A 1 329 ? -25.170 6.076 14.3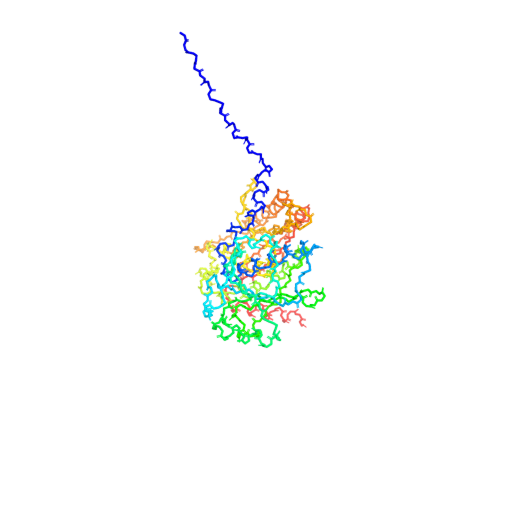93 1.00 98.25 329 ASP A O 1
ATOM 2511 N N . HIS A 1 330 ? -23.605 5.728 15.961 1.00 98.38 330 HIS A N 1
ATOM 2512 C CA . HIS A 1 330 ? -23.651 7.081 16.529 1.00 98.38 330 HIS A CA 1
ATOM 2513 C C . HIS A 1 330 ? -23.013 8.165 15.647 1.00 98.38 330 HIS A C 1
ATOM 2515 O O . HIS A 1 330 ? -23.256 9.344 15.892 1.00 98.38 330 HIS A O 1
ATOM 2521 N N . VAL A 1 331 ? -22.217 7.797 14.637 1.00 98.38 331 VAL A N 1
ATOM 2522 C CA . VAL A 1 331 ? -21.521 8.735 13.731 1.00 98.38 331 VAL A CA 1
ATOM 2523 C C . VAL A 1 331 ? -21.967 8.631 12.275 1.00 98.38 331 VAL A C 1
ATOM 2525 O O . VAL A 1 331 ? -21.482 9.406 11.457 1.00 98.38 331 VAL A O 1
ATOM 2528 N N . ARG A 1 332 ? -22.888 7.724 11.912 1.00 98.38 332 ARG A N 1
ATOM 2529 C CA . ARG A 1 332 ? -23.293 7.525 10.503 1.00 98.38 332 ARG A CA 1
ATOM 2530 C C . ARG A 1 332 ? -23.768 8.808 9.826 1.00 98.38 332 ARG A C 1
ATOM 2532 O O . ARG A 1 332 ? -23.363 9.084 8.703 1.00 98.38 332 ARG A O 1
ATOM 2539 N N . GLU A 1 333 ? -24.599 9.597 10.505 1.00 98.56 333 GLU A N 1
ATOM 2540 C CA . GLU A 1 333 ? -25.106 10.866 9.965 1.00 98.56 333 GLU A CA 1
ATOM 2541 C C . GLU A 1 333 ? -23.977 11.887 9.761 1.00 98.56 333 GLU A C 1
ATOM 2543 O O . GLU A 1 333 ? -23.907 12.551 8.723 1.00 98.56 333 GLU A O 1
ATOM 2548 N N . LEU A 1 334 ? -23.050 11.968 10.719 1.00 98.62 334 LEU A N 1
ATOM 2549 C CA . LEU A 1 334 ? -21.875 12.830 10.624 1.00 98.62 334 LEU A CA 1
ATOM 2550 C C . LEU A 1 334 ? -20.964 12.405 9.466 1.00 98.62 334 LEU A C 1
ATOM 2552 O O . LEU A 1 334 ? -20.555 13.249 8.673 1.00 98.62 334 LEU A O 1
ATOM 2556 N N . ALA A 1 335 ? -20.670 11.111 9.349 1.00 98.69 335 ALA A N 1
ATOM 2557 C CA . ALA A 1 335 ? -19.819 10.561 8.301 1.00 98.69 335 ALA A CA 1
ATOM 2558 C C . ALA A 1 335 ? -20.422 10.780 6.907 1.00 98.69 335 ALA A C 1
ATOM 2560 O O . ALA A 1 335 ? -19.724 11.248 6.012 1.00 98.69 335 ALA A O 1
ATOM 2561 N N . ALA A 1 336 ? -21.732 10.560 6.746 1.00 98.56 336 ALA A N 1
ATOM 2562 C CA . ALA A 1 336 ? -22.442 10.863 5.504 1.00 98.56 336 ALA A CA 1
ATOM 2563 C C . ALA A 1 336 ? -22.378 12.361 5.161 1.00 98.56 336 ALA A C 1
ATOM 2565 O O . ALA A 1 336 ? -22.066 12.725 4.029 1.00 98.56 336 ALA A O 1
ATOM 2566 N N . THR A 1 337 ? -22.600 13.234 6.149 1.00 98.69 337 THR A N 1
ATOM 2567 C CA . THR A 1 337 ? -22.509 14.695 5.975 1.00 98.69 337 THR A CA 1
ATOM 2568 C C . THR A 1 337 ? -21.110 15.128 5.537 1.00 98.69 337 THR A C 1
ATOM 2570 O O . THR A 1 337 ? -20.967 15.997 4.681 1.00 98.69 337 THR A O 1
ATOM 2573 N N . LEU A 1 338 ? -20.073 14.510 6.103 1.00 98.62 338 LEU A N 1
ATOM 2574 C CA . LEU A 1 338 ? -18.677 14.815 5.800 1.00 98.62 338 LEU A CA 1
ATOM 2575 C C . LEU A 1 338 ? -18.117 14.015 4.615 1.00 98.62 338 LEU A C 1
ATOM 2577 O O . LEU A 1 338 ? -16.959 14.225 4.255 1.00 98.62 338 LEU A O 1
ATOM 2581 N N . SER A 1 339 ? -18.913 13.137 3.994 1.00 98.50 339 SER A N 1
ATOM 2582 C CA . SER A 1 339 ? -18.487 12.222 2.921 1.00 98.50 339 SER A CA 1
ATOM 2583 C C . SER A 1 339 ? -17.253 11.390 3.304 1.00 98.50 339 SER A C 1
ATOM 2585 O O . SER A 1 339 ? -16.254 11.371 2.586 1.00 98.50 339 SER A O 1
ATOM 2587 N N . VAL A 1 340 ? -17.299 10.770 4.484 1.00 98.75 340 VAL A N 1
ATOM 2588 C CA . VAL A 1 340 ? -16.266 9.858 4.994 1.00 98.75 340 VAL A CA 1
ATOM 2589 C C . VAL A 1 340 ? -16.828 8.445 5.000 1.00 98.75 340 VAL A C 1
ATOM 2591 O O . VAL A 1 340 ? -17.834 8.186 5.661 1.00 98.75 340 VAL A O 1
ATOM 2594 N N . ASP A 1 341 ? -16.167 7.530 4.298 1.00 98.62 341 ASP A N 1
ATOM 2595 C CA . ASP A 1 341 ? -16.525 6.118 4.342 1.00 98.62 341 ASP A CA 1
ATOM 2596 C C . ASP A 1 341 ? -16.059 5.467 5.651 1.00 98.62 341 ASP A C 1
ATOM 2598 O O . ASP A 1 341 ? -15.092 5.888 6.291 1.00 98.62 341 ASP A O 1
ATOM 2602 N N . LEU A 1 342 ? -16.789 4.443 6.085 1.00 98.50 342 LEU A N 1
ATOM 2603 C CA . LEU A 1 342 ? -16.603 3.803 7.382 1.00 98.50 342 LEU A CA 1
ATOM 2604 C C . LEU A 1 342 ? -16.432 2.306 7.181 1.00 98.50 342 LEU A C 1
ATOM 2606 O O . LEU A 1 342 ? -17.309 1.656 6.607 1.00 98.50 342 LEU A O 1
ATOM 2610 N N . LYS A 1 343 ? -15.340 1.737 7.696 1.00 98.31 343 LYS A N 1
ATOM 2611 C CA . LYS A 1 343 ? -15.119 0.292 7.611 1.00 98.31 343 LYS A CA 1
ATOM 2612 C C . LYS A 1 343 ? -14.467 -0.269 8.863 1.00 98.31 343 LYS A C 1
ATOM 2614 O O . LYS A 1 343 ? -13.621 0.376 9.480 1.00 98.31 343 LYS A O 1
ATOM 2619 N N . ALA A 1 344 ? -14.890 -1.469 9.254 1.00 97.81 344 ALA A N 1
ATOM 2620 C CA . ALA A 1 344 ? -14.388 -2.156 10.436 1.00 97.81 344 ALA A CA 1
ATOM 2621 C C . ALA A 1 344 ? -13.931 -3.583 10.113 1.00 97.81 344 ALA A C 1
ATOM 2623 O O . ALA A 1 344 ? -14.625 -4.319 9.413 1.00 97.81 344 ALA A O 1
ATOM 2624 N N . TRP A 1 345 ? -12.805 -3.981 10.702 1.00 97.94 345 TRP A N 1
ATOM 2625 C CA . TRP A 1 345 ? -12.221 -5.316 10.605 1.00 97.94 345 TRP A CA 1
ATOM 2626 C C . TRP A 1 345 ? -12.041 -5.913 11.987 1.00 97.94 345 TRP A C 1
ATOM 2628 O O . TRP A 1 345 ? -11.355 -5.335 12.830 1.00 97.94 345 TRP A O 1
ATOM 2638 N N . TYR A 1 346 ? -12.623 -7.088 12.226 1.00 97.62 346 TYR A N 1
ATOM 2639 C CA . TYR A 1 346 ? -12.477 -7.750 13.516 1.00 97.62 346 TYR A CA 1
ATOM 2640 C C . TYR A 1 346 ? -11.173 -8.543 13.603 1.00 97.62 346 TYR A C 1
ATOM 2642 O O . TYR A 1 346 ? -10.894 -9.402 12.768 1.00 97.62 346 TYR A O 1
ATOM 2650 N N . VAL A 1 347 ? -10.372 -8.261 14.623 1.00 97.19 347 VAL A N 1
ATOM 2651 C CA . VAL A 1 347 ? -9.106 -8.928 14.915 1.00 97.19 347 VAL A CA 1
ATOM 2652 C C . VAL A 1 347 ? -9.317 -9.826 16.126 1.00 97.19 347 VAL A C 1
ATOM 2654 O O . VAL A 1 347 ? -9.565 -9.366 17.241 1.00 97.19 347 VAL A O 1
ATOM 2657 N N . PHE A 1 348 ? -9.213 -11.132 15.915 1.00 97.00 348 PHE A N 1
ATOM 2658 C CA . PHE A 1 348 ? -9.443 -12.124 16.951 1.00 97.00 348 PHE A CA 1
ATOM 2659 C C . PHE A 1 348 ? -8.209 -12.269 17.836 1.00 97.00 348 PHE A C 1
ATOM 2661 O O . PHE A 1 348 ? -7.076 -12.304 17.357 1.00 97.00 348 PHE A O 1
ATOM 2668 N N . ALA A 1 349 ? -8.421 -12.432 19.142 1.00 96.25 349 ALA A N 1
ATOM 2669 C CA . ALA A 1 349 ? -7.320 -12.678 20.070 1.00 96.25 349 ALA A CA 1
ATOM 2670 C C . ALA A 1 349 ? -6.706 -14.079 19.932 1.00 96.25 349 ALA A C 1
ATOM 2672 O O . ALA A 1 349 ? -5.562 -14.303 20.315 1.00 96.25 349 ALA A O 1
ATOM 2673 N N . THR A 1 350 ? -7.430 -15.050 19.380 1.00 95.44 350 THR A N 1
ATOM 2674 C CA . THR A 1 350 ? -6.907 -16.402 19.149 1.00 95.44 350 THR A CA 1
ATOM 2675 C C . THR A 1 350 ? -7.514 -16.997 17.885 1.00 95.44 350 THR A C 1
ATOM 2677 O O . THR A 1 350 ? -8.646 -16.673 17.516 1.00 95.44 350 THR A O 1
ATOM 2680 N N . SER A 1 351 ? -6.810 -17.946 17.266 1.00 94.44 351 SER A N 1
ATOM 2681 C CA . SER A 1 351 ? -7.396 -18.772 16.203 1.00 94.44 351 SER A CA 1
ATOM 2682 C C . SER A 1 351 ? -8.613 -19.594 16.658 1.00 94.44 351 SER A C 1
ATOM 2684 O O . SER A 1 351 ? -9.433 -19.976 15.827 1.00 94.44 351 SER A O 1
ATOM 2686 N N . ALA A 1 352 ? -8.765 -19.877 17.959 1.00 94.75 352 ALA A N 1
ATOM 2687 C CA . ALA A 1 352 ? -9.958 -20.548 18.482 1.00 94.75 352 ALA A CA 1
ATOM 2688 C C . ALA A 1 352 ? -11.197 -19.645 18.384 1.00 94.75 352 ALA A C 1
ATOM 2690 O O . ALA A 1 352 ? -12.191 -20.067 17.799 1.00 94.75 352 ALA A O 1
ATOM 2691 N N . HIS A 1 353 ? -11.092 -18.387 18.832 1.00 94.25 353 HIS A N 1
ATOM 2692 C CA . HIS A 1 353 ? -12.180 -17.409 18.714 1.00 94.25 353 HIS A CA 1
ATOM 2693 C C . HIS A 1 353 ? -12.584 -17.177 17.252 1.00 94.25 353 HIS A C 1
ATOM 2695 O O . HIS A 1 353 ? -13.770 -17.072 16.950 1.00 94.25 353 HIS A O 1
ATOM 2701 N N . TYR A 1 354 ? -11.606 -17.142 16.337 1.00 94.19 354 TYR A N 1
ATOM 2702 C CA . TYR A 1 354 ? -11.886 -17.046 14.904 1.00 94.19 354 TYR A CA 1
ATOM 2703 C C . TYR A 1 354 ? -12.767 -18.206 14.426 1.00 94.19 354 TYR A C 1
ATOM 2705 O O . TYR A 1 354 ? -13.844 -17.967 13.886 1.00 94.19 354 TYR A O 1
ATOM 2713 N N . ARG A 1 355 ? -12.359 -19.457 14.694 1.00 94.00 355 ARG A N 1
ATOM 2714 C CA . ARG A 1 355 ? -13.104 -20.662 14.281 1.00 94.00 355 ARG A CA 1
ATOM 2715 C C . ARG A 1 355 ? -14.521 -20.712 14.854 1.00 94.00 355 ARG A C 1
ATOM 2717 O O . ARG A 1 355 ? -15.448 -21.110 14.149 1.00 94.00 355 ARG A O 1
ATOM 2724 N N . GLU A 1 356 ? -14.694 -20.325 16.115 1.00 92.00 356 GLU A N 1
ATOM 2725 C CA . GLU A 1 356 ? -16.008 -20.266 16.769 1.00 92.00 356 GLU A CA 1
ATOM 2726 C C . GLU A 1 356 ? -16.940 -19.268 16.069 1.00 92.00 356 GLU A C 1
ATOM 2728 O O . GLU A 1 356 ? -18.098 -19.593 15.781 1.00 92.00 356 GLU A O 1
ATOM 2733 N N . ALA A 1 357 ? -16.427 -18.085 15.718 1.00 89.12 357 ALA A N 1
ATOM 2734 C CA . ALA A 1 357 ? -17.195 -17.069 15.007 1.00 89.12 357 ALA A CA 1
ATOM 2735 C C . ALA A 1 357 ? -17.566 -17.502 13.580 1.00 89.12 357 ALA A C 1
ATOM 2737 O O . ALA A 1 357 ? -18.722 -17.346 13.183 1.00 89.12 357 ALA A O 1
ATOM 2738 N N . THR A 1 358 ? -16.639 -18.103 12.820 1.00 88.38 358 THR A N 1
ATOM 2739 C CA . THR A 1 358 ? -16.937 -18.572 11.451 1.00 88.38 358 THR A CA 1
ATOM 2740 C C . THR A 1 358 ? -17.963 -19.704 11.451 1.00 88.38 358 THR A C 1
ATOM 2742 O O . THR A 1 358 ? -18.860 -19.729 10.610 1.00 88.38 358 THR A O 1
ATOM 2745 N N . THR A 1 359 ? -17.872 -20.619 12.420 1.00 85.12 359 THR A N 1
ATOM 2746 C CA . THR A 1 359 ? -18.831 -21.725 12.566 1.00 85.12 359 THR A CA 1
ATOM 2747 C C . THR A 1 359 ? -20.227 -21.199 12.909 1.00 85.12 359 THR A C 1
ATOM 2749 O O . THR A 1 359 ? -21.213 -21.624 12.313 1.00 85.12 359 THR A O 1
ATOM 2752 N N . SER A 1 360 ? -20.318 -20.227 13.822 1.00 75.69 360 SER A N 1
ATOM 2753 C CA . SER A 1 360 ? -21.595 -19.621 14.228 1.00 75.69 360 SER A CA 1
ATOM 2754 C C . SER A 1 360 ? -22.269 -18.853 13.084 1.00 75.69 360 SER A C 1
ATOM 2756 O O . SER A 1 360 ? -23.490 -18.924 12.919 1.00 75.69 360 SER A O 1
ATOM 2758 N N . ALA A 1 361 ? -21.480 -18.161 12.256 1.00 73.75 361 ALA A N 1
ATOM 2759 C CA . ALA A 1 361 ? -21.978 -17.466 11.071 1.00 73.75 361 ALA A CA 1
ATOM 2760 C C . ALA A 1 361 ? -22.537 -18.441 10.019 1.00 73.75 361 ALA A C 1
ATOM 2762 O O . ALA A 1 361 ? -23.622 -18.207 9.494 1.00 73.75 361 ALA A O 1
ATOM 2763 N N . ALA A 1 362 ? -21.852 -19.563 9.767 1.00 59.38 362 ALA A N 1
ATOM 2764 C CA . ALA A 1 362 ? -22.307 -20.581 8.816 1.00 59.38 362 ALA A CA 1
ATOM 2765 C C . ALA A 1 362 ? -23.610 -21.275 9.254 1.00 59.38 362 ALA A C 1
ATOM 2767 O O . ALA A 1 362 ? -24.442 -21.620 8.420 1.00 59.3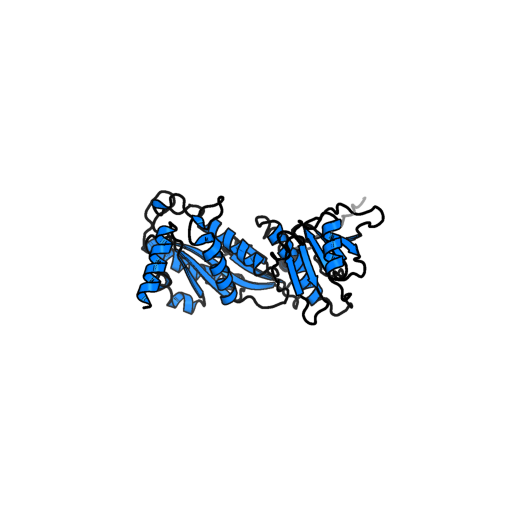8 362 ALA A O 1
ATOM 2768 N N . VAL A 1 363 ? -23.809 -21.465 10.562 1.00 57.53 363 VAL A N 1
ATOM 2769 C CA . VAL A 1 363 ? -25.042 -22.057 11.111 1.00 57.53 363 VAL A CA 1
ATOM 2770 C C . VAL A 1 363 ? -26.218 -21.078 11.062 1.00 57.53 363 VAL A C 1
ATOM 2772 O O . VAL A 1 363 ? -27.344 -21.516 10.892 1.00 57.53 363 VAL A O 1
ATOM 2775 N N . SER A 1 364 ? -25.973 -19.769 11.165 1.00 54.84 364 SER A N 1
ATOM 2776 C CA . SER A 1 364 ? -27.034 -18.745 11.135 1.00 54.84 364 SER A CA 1
ATOM 2777 C C . SER A 1 364 ? -27.546 -18.421 9.721 1.00 54.84 364 SER A C 1
ATOM 2779 O O . SER A 1 364 ? -28.513 -17.676 9.580 1.00 54.84 364 SER A O 1
ATOM 2781 N N . GLN A 1 365 ? -26.879 -18.932 8.681 1.00 47.16 365 GLN A N 1
ATOM 2782 C CA . GLN A 1 365 ? -27.256 -18.767 7.270 1.00 47.16 365 GLN A CA 1
ATOM 2783 C C . GLN A 1 365 ? -27.944 -20.009 6.670 1.00 47.16 365 GLN A C 1
ATOM 2785 O O . GLN A 1 365 ? -28.384 -19.951 5.522 1.00 47.16 365 GLN A O 1
ATOM 2790 N N . ASN A 1 366 ? -28.046 -21.098 7.439 1.00 42.25 366 ASN A N 1
ATOM 2791 C CA . ASN A 1 366 ? -28.865 -22.278 7.137 1.00 42.25 366 ASN A CA 1
ATOM 2792 C C . ASN A 1 366 ? -30.156 -22.238 7.955 1.00 42.25 366 ASN A C 1
ATOM 2794 O O . ASN A 1 366 ? -31.158 -22.812 7.473 1.00 42.25 366 ASN A O 1
#

Sequence (366 aa):
MVAVSSESQLSLGSWSNGDFAHTAALNTGAGADVDLPPEVRFLGGVAKLLQRRLSGAADHEEPSRPAIFLLQPNPIGLSTDSQPKRVPMLDNGLTPVAGRLWFVGQVVVSGKYIELEDSDDDGLFNLISGLGLGTVPAVLFDPRTSVPSVRFYPAGLDDLDNCQHVTVDNHSVTLSEIYDVIDKVHQQCLITPEAQPKAGKLWKENQKWWASEQAEDLVQLYLRTGLTTAFPTCTVRHEQTGIPGRLDLEIEQINPHVDGGLIRHAVLELKVLRSFGSTGTKVSDSDTLAWVDSGVRQAASYRDERGALAATLCCFDMRTVSTGEACFDHVRELAATLSVDLKAWYVFATSAHYREATTSAAVSQN